Protein AF-A0A1C3TQ81-F1 (afdb_monomer)

Sequence (186 aa):
MTLVSAWLRIPFWQRVVAGFVLGALAGWALGPAAGTWFGPLGDLYVTLIKMIAVPLVFFAVINAISSLHGQQSVAKLGGRTFLWFVLTAALAVGVGLGVGTLLQPGAGHFGLSVDSAWTPRDVPRPIQVLLDVVPSNPFYALTGIGTKTNAAGETVLAAGRGSILPVIFFAGLLGFAMVKLGERVA

Organism: NCBI:txid1261556

Mean predicted aligned error: 10.0 Å

Solvent-accessible surface area (backbone atoms only — not comparable to full-atom values): 10781 Å² total; per-residue (Å²): 119,66,66,62,54,54,57,70,68,52,59,68,69,60,54,53,53,49,49,51,53,51,50,53,51,43,40,68,75,48,42,78,56,30,51,71,72,48,38,62,57,53,53,47,51,54,49,55,52,56,64,49,48,51,60,51,49,34,55,49,43,22,52,54,50,43,70,52,62,90,52,94,52,55,70,63,52,49,51,54,51,49,52,52,49,51,52,54,48,52,50,51,50,50,50,51,50,55,51,44,70,71,68,36,83,77,77,61,92,65,79,77,72,75,59,90,84,68,69,87,75,84,78,75,53,74,68,52,58,60,55,57,37,61,56,96,45,66,65,30,26,61,67,7,49,37,76,43,70,46,100,84,73,48,75,39,86,35,87,53,79,43,41,66,64,24,29,50,46,52,24,42,54,50,14,52,50,52,53,72,56,44,86,83,79,115

Nearest PDB structures (foldseek):
  6ctf-assembly1_A  TM=6.564E-01  e=6.465E-06  Pyrococcus horikoshii OT3
  6bav-assembly1_B  TM=7.482E-01  e=3.116E-05  Pyrococcus horikoshii OT3

Radius of gyration: 22.88 Å; Cα contacts (8 Å, |Δi|>4): 102; chains: 1; bounding box: 53×48×55 Å

Foldseek 3Di:
DVVVVVVVPDDPVVVVVVCVVVLVVCCVPVPPVSCVPCVVVVVVVVVVCLVCVLVVLLVVLLVVLLVCFPPPCPVVVVVVVVVVVVVVVVVVVVVVVVCCVVVVVPPDPPPPDDPPPDDDDDDDDPVVVVVVLADPDLVCLRQVFAWDQDPVRDTDTDRGRRHNNNSSVVSNVVSVVVSVVPPPND

pLDDT: mean 82.98, std 10.91, range [46.88, 97.31]

Structure (mmCIF, N/CA/C/O backbone):
data_AF-A0A1C3TQ81-F1
#
_entry.id   AF-A0A1C3TQ81-F1
#
loop_
_atom_site.group_PDB
_atom_site.id
_atom_site.type_symbol
_atom_site.label_atom_id
_atom_site.label_alt_id
_atom_site.label_comp_id
_atom_site.label_asym_id
_atom_site.label_entity_id
_atom_site.label_seq_id
_atom_site.pdbx_PDB_ins_code
_atom_site.Cartn_x
_atom_site.Cartn_y
_atom_site.Cartn_z
_atom_site.occupancy
_atom_site.B_iso_or_equiv
_atom_site.auth_seq_id
_atom_site.auth_comp_id
_atom_site.auth_asym_id
_atom_site.auth_atom_id
_atom_site.pdbx_PDB_model_num
ATOM 1 N N . MET A 1 1 ? -15.434 8.239 -34.230 1.00 55.50 1 MET A N 1
ATOM 2 C CA . MET A 1 1 ? -16.314 7.653 -33.188 1.00 55.50 1 MET A CA 1
ATOM 3 C C . MET A 1 1 ? -16.207 6.125 -33.077 1.00 55.50 1 MET A C 1
ATOM 5 O O . MET A 1 1 ? -16.545 5.602 -32.029 1.00 55.50 1 MET A O 1
ATOM 9 N N . THR A 1 2 ? -15.678 5.409 -34.079 1.00 72.81 2 THR A N 1
ATOM 10 C CA . THR A 1 2 ? -15.543 3.934 -34.077 1.00 72.81 2 THR A CA 1
ATOM 11 C C . THR A 1 2 ? -14.365 3.398 -33.250 1.00 72.81 2 THR A C 1
ATOM 13 O O . THR A 1 2 ? -14.482 2.339 -32.639 1.00 72.81 2 THR A O 1
ATOM 16 N N . LEU A 1 3 ? -13.248 4.133 -33.171 1.00 70.62 3 LEU A N 1
ATOM 17 C CA . LEU A 1 3 ? -12.055 3.717 -32.414 1.00 70.62 3 LEU A CA 1
ATOM 18 C C . LEU A 1 3 ? -12.267 3.751 -30.896 1.00 70.62 3 LEU A C 1
ATOM 20 O O . LEU A 1 3 ? -11.893 2.813 -30.203 1.00 70.62 3 LEU A O 1
ATOM 24 N N . VAL A 1 4 ? -12.931 4.788 -30.377 1.00 73.94 4 VAL A N 1
ATOM 25 C CA . VAL A 1 4 ? -13.235 4.900 -28.939 1.00 73.94 4 VAL A CA 1
ATOM 26 C C . VAL A 1 4 ? -14.274 3.857 -28.521 1.00 73.94 4 VAL A C 1
ATOM 28 O O . VAL A 1 4 ? -14.120 3.230 -27.477 1.00 73.94 4 VAL A O 1
ATOM 31 N N . SER A 1 5 ? -15.288 3.589 -29.353 1.00 72.31 5 SER A N 1
ATOM 32 C CA . SER A 1 5 ? -16.262 2.522 -29.082 1.00 72.31 5 SER A CA 1
ATOM 33 C C . SER A 1 5 ? -15.654 1.119 -29.189 1.00 72.31 5 SER A C 1
ATOM 35 O O . SER A 1 5 ? -16.045 0.230 -28.440 1.00 72.31 5 SER A O 1
ATOM 37 N N . ALA A 1 6 ? -14.688 0.906 -30.091 1.00 73.81 6 ALA A N 1
ATOM 38 C CA . ALA A 1 6 ? -13.948 -0.353 -30.195 1.00 73.81 6 ALA A CA 1
ATOM 39 C C . ALA A 1 6 ? -13.001 -0.549 -29.002 1.00 73.81 6 ALA A C 1
ATOM 41 O O . ALA A 1 6 ? -12.953 -1.634 -28.429 1.00 73.81 6 ALA A O 1
ATOM 42 N N . TRP A 1 7 ? -12.325 0.518 -28.566 1.00 72.06 7 TRP A N 1
ATOM 43 C CA . TRP A 1 7 ? -11.496 0.516 -27.364 1.00 72.06 7 TRP A CA 1
ATOM 44 C C . TRP A 1 7 ? -12.323 0.210 -26.116 1.00 72.06 7 TRP A C 1
ATOM 46 O O . TRP A 1 7 ? -11.952 -0.658 -25.331 1.00 72.06 7 TRP A O 1
ATOM 56 N N . LEU A 1 8 ? -13.481 0.8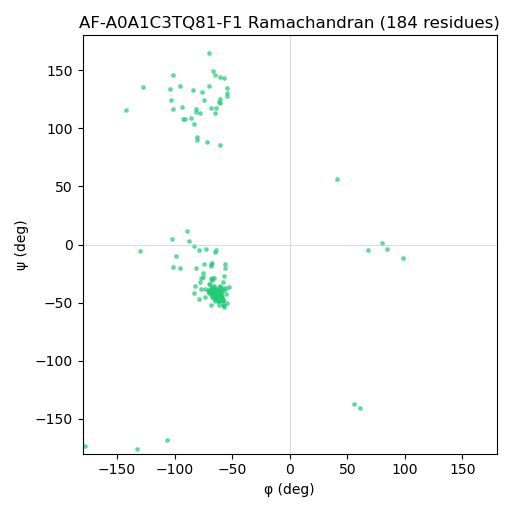63 -25.958 1.00 76.75 8 LEU A N 1
ATOM 57 C CA . LEU A 1 8 ? -14.362 0.677 -24.804 1.00 76.75 8 LEU A CA 1
ATOM 58 C C . LEU A 1 8 ? -15.039 -0.704 -24.745 1.00 76.75 8 LEU A C 1
ATOM 60 O O . LEU A 1 8 ? -15.445 -1.116 -23.661 1.00 76.75 8 LEU A O 1
ATOM 64 N N . ARG A 1 9 ? -15.101 -1.440 -25.861 1.00 83.00 9 ARG A N 1
ATOM 65 C CA . ARG A 1 9 ? -15.636 -2.812 -25.928 1.00 83.00 9 ARG A CA 1
ATOM 66 C C . ARG A 1 9 ? -14.701 -3.880 -25.358 1.00 83.00 9 ARG A C 1
ATOM 68 O O . ARG A 1 9 ? -15.179 -4.933 -24.951 1.00 83.00 9 ARG A O 1
ATOM 75 N N . ILE A 1 10 ? -13.392 -3.633 -25.319 1.00 85.19 10 ILE A N 1
ATOM 76 C CA . ILE A 1 10 ? -12.414 -4.596 -24.790 1.00 85.19 10 ILE A CA 1
ATOM 77 C C . ILE A 1 10 ? -12.488 -4.587 -23.254 1.00 85.19 10 ILE A C 1
ATOM 79 O O . ILE A 1 10 ? -12.435 -3.502 -22.676 1.00 85.19 10 ILE A O 1
ATOM 83 N N . PRO A 1 11 ? -12.570 -5.727 -22.550 1.00 88.75 11 PRO A N 1
ATOM 84 C CA . PRO A 1 11 ? -12.563 -5.750 -21.088 1.00 88.75 11 PRO A CA 1
ATOM 85 C C . PRO A 1 11 ? -11.268 -5.155 -20.509 1.00 88.75 11 PRO A C 1
ATOM 87 O O . PRO A 1 11 ? -10.180 -5.322 -21.058 1.00 88.75 11 PRO A O 1
ATOM 90 N N . PHE A 1 12 ? -11.383 -4.461 -19.373 1.00 89.38 12 PHE A N 1
ATOM 91 C CA . PHE A 1 12 ? -10.289 -3.671 -18.790 1.00 89.38 12 PHE A CA 1
ATOM 92 C C . PHE A 1 12 ? -9.005 -4.480 -18.551 1.00 89.38 12 PHE A C 1
ATOM 94 O O . P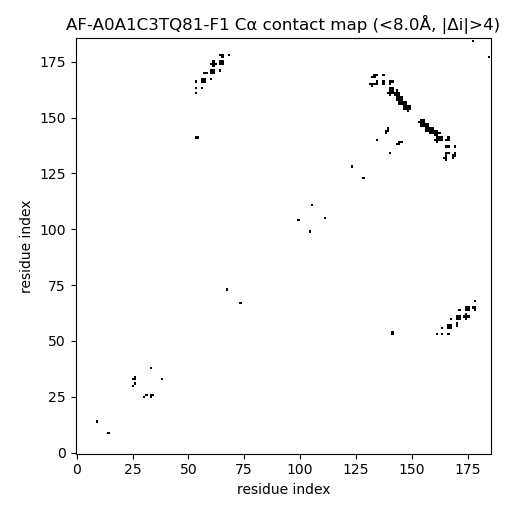HE A 1 12 ? -7.922 -4.020 -18.904 1.00 89.38 12 PHE A O 1
ATOM 101 N N . TRP A 1 13 ? -9.115 -5.706 -18.030 1.00 90.50 13 TRP A N 1
ATOM 102 C CA . TRP A 1 13 ? -7.950 -6.550 -17.744 1.00 90.50 13 TRP A CA 1
ATOM 103 C C . TRP A 1 13 ? -7.128 -6.866 -19.005 1.00 90.50 13 TRP A C 1
ATOM 105 O O . TRP A 1 13 ? -5.901 -6.841 -18.951 1.00 90.50 13 TRP A O 1
ATOM 115 N N . GLN A 1 14 ? -7.783 -7.076 -20.156 1.00 92.12 14 GLN A N 1
ATOM 116 C CA . GLN A 1 14 ? -7.092 -7.317 -21.428 1.00 92.12 14 GLN A CA 1
ATOM 117 C C . GLN A 1 14 ? -6.317 -6.080 -21.874 1.00 92.12 14 GLN A C 1
ATOM 119 O O . GLN A 1 14 ? -5.216 -6.210 -22.399 1.00 92.12 14 GLN A O 1
ATOM 124 N N . ARG A 1 15 ? -6.847 -4.877 -21.618 1.00 91.00 15 ARG A N 1
ATOM 125 C CA . ARG A 1 15 ? -6.138 -3.624 -21.915 1.00 91.00 15 ARG A CA 1
ATOM 126 C C . ARG A 1 15 ? -4.896 -3.463 -21.046 1.00 91.00 15 ARG A C 1
ATOM 128 O O . ARG A 1 15 ? -3.871 -3.022 -21.549 1.00 91.00 15 ARG A O 1
ATOM 135 N N . VAL A 1 16 ? -4.972 -3.843 -19.769 1.00 91.94 16 VAL A N 1
ATOM 136 C CA . VAL A 1 16 ? -3.823 -3.799 -18.849 1.00 91.94 16 VAL A CA 1
ATOM 137 C C . VAL A 1 16 ? -2.741 -4.784 -19.285 1.00 91.94 16 VAL A C 1
ATOM 139 O O . VAL A 1 16 ? -1.581 -4.400 -19.389 1.00 91.94 16 VAL A O 1
ATOM 142 N 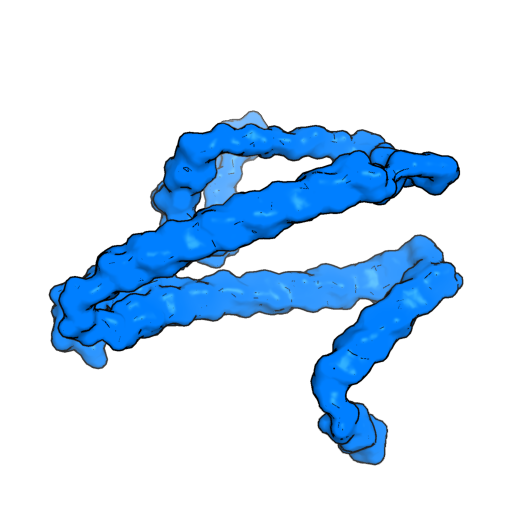N . VAL A 1 17 ? -3.114 -6.027 -19.602 1.00 93.56 17 VAL A N 1
ATOM 143 C CA . VAL A 1 17 ? -2.161 -7.041 -20.081 1.00 93.56 17 VAL A CA 1
ATOM 144 C C . VAL A 1 17 ? -1.539 -6.618 -21.413 1.00 93.56 17 VAL A C 1
ATOM 146 O O . VAL A 1 17 ? -0.321 -6.663 -21.555 1.00 93.56 17 VAL A O 1
ATOM 149 N N . ALA A 1 18 ? -2.345 -6.140 -22.365 1.00 92.12 18 ALA A N 1
ATOM 150 C CA . ALA A 1 18 ? -1.837 -5.627 -23.633 1.00 92.12 18 ALA A CA 1
ATOM 151 C C . ALA A 1 18 ? -0.895 -4.431 -23.423 1.00 92.12 18 ALA A C 1
ATOM 153 O O . ALA A 1 18 ? 0.176 -4.393 -24.018 1.00 92.12 18 ALA A O 1
ATOM 154 N N . GLY A 1 19 ? -1.244 -3.493 -22.538 1.00 90.88 19 GLY A N 1
ATOM 155 C CA . GLY A 1 19 ? -0.395 -2.355 -22.184 1.00 90.88 19 GLY A CA 1
ATOM 156 C C . GLY A 1 19 ? 0.932 -2.774 -21.547 1.00 90.88 19 GLY A C 1
ATOM 157 O O . GLY A 1 19 ? 1.971 -2.227 -21.901 1.00 90.88 19 GLY A O 1
ATOM 158 N N . PHE A 1 20 ? 0.920 -3.780 -20.669 1.00 91.81 20 PHE A N 1
ATOM 159 C CA . PHE A 1 20 ? 2.133 -4.345 -20.076 1.00 91.81 20 PHE A CA 1
ATOM 160 C C . PHE A 1 20 ? 3.044 -4.979 -21.135 1.00 91.81 20 PHE A C 1
ATOM 162 O O . PHE A 1 20 ? 4.234 -4.674 -21.184 1.00 91.81 20 PHE A O 1
ATOM 169 N N . VAL A 1 21 ? 2.485 -5.810 -22.021 1.00 94.25 21 VAL A N 1
ATOM 170 C CA . VAL A 1 21 ? 3.247 -6.467 -23.095 1.00 94.25 21 VAL A CA 1
ATOM 171 C C . VAL A 1 21 ? 3.806 -5.438 -24.078 1.00 94.25 21 VAL A C 1
ATOM 173 O O . VAL A 1 21 ? 4.992 -5.478 -24.395 1.00 94.25 21 VAL A O 1
ATOM 176 N N . LEU A 1 22 ? 2.990 -4.480 -24.524 1.00 91.69 22 LEU A N 1
ATOM 177 C CA . LEU A 1 22 ? 3.432 -3.409 -25.420 1.00 91.69 22 LEU A CA 1
ATOM 178 C C . LEU A 1 22 ? 4.494 -2.520 -24.765 1.00 91.69 22 LEU A C 1
ATOM 180 O O . LEU A 1 22 ? 5.460 -2.155 -25.426 1.00 91.69 22 LEU A O 1
ATOM 184 N N . GLY A 1 23 ? 4.356 -2.213 -23.472 1.00 89.81 23 GLY A N 1
ATOM 185 C CA . GLY A 1 23 ? 5.354 -1.466 -22.708 1.00 89.81 23 GLY A CA 1
ATOM 186 C C . GLY A 1 23 ? 6.688 -2.207 -22.608 1.00 89.81 23 GLY A C 1
ATOM 187 O O . GLY A 1 23 ? 7.738 -1.606 -22.826 1.00 89.81 23 GLY A O 1
ATOM 188 N N . ALA A 1 24 ? 6.659 -3.520 -22.359 1.00 90.19 24 ALA A N 1
ATOM 189 C CA . ALA A 1 24 ? 7.859 -4.354 -22.342 1.00 90.19 24 ALA A CA 1
ATOM 190 C C . ALA A 1 24 ? 8.535 -4.422 -23.724 1.00 90.19 24 ALA A C 1
ATOM 192 O O . ALA A 1 24 ? 9.749 -4.254 -23.823 1.00 90.19 24 ALA A O 1
ATOM 193 N N . LEU A 1 25 ? 7.754 -4.600 -24.796 1.00 91.94 25 LEU A N 1
ATOM 194 C CA . LEU A 1 25 ? 8.261 -4.604 -26.172 1.00 91.94 25 LEU A CA 1
ATOM 195 C C . LEU A 1 25 ? 8.846 -3.245 -26.575 1.00 91.94 25 LEU A C 1
ATOM 197 O O . LEU A 1 25 ? 9.902 -3.197 -27.199 1.00 91.94 25 LEU A O 1
ATOM 201 N N . ALA A 1 26 ? 8.200 -2.141 -26.190 1.00 87.81 26 ALA A N 1
ATOM 202 C CA . ALA A 1 26 ? 8.704 -0.793 -26.432 1.00 87.81 26 ALA A CA 1
ATOM 203 C C . ALA A 1 26 ? 10.010 -0.530 -25.667 1.00 87.81 26 ALA A C 1
ATOM 205 O O . ALA A 1 26 ? 10.946 0.024 -26.239 1.00 87.81 26 ALA A O 1
ATOM 206 N N . GLY A 1 27 ? 10.101 -0.972 -24.407 1.00 87.62 27 GLY A N 1
ATOM 207 C CA . GLY A 1 27 ? 11.333 -0.909 -23.617 1.00 87.62 27 GLY A CA 1
ATOM 208 C C . GLY A 1 27 ? 12.478 -1.702 -24.247 1.00 87.62 27 GLY A C 1
ATOM 209 O O . GLY A 1 27 ? 13.603 -1.213 -24.316 1.00 87.62 27 GLY A O 1
ATOM 210 N N . TRP A 1 28 ? 12.181 -2.891 -24.775 1.00 88.19 28 TRP A N 1
ATOM 211 C CA . TRP A 1 28 ? 13.156 -3.716 -25.486 1.00 88.19 28 TRP A CA 1
ATOM 212 C C . TRP A 1 28 ? 13.607 -3.093 -26.818 1.00 88.19 28 TRP A C 1
ATOM 214 O O . TRP A 1 28 ? 14.799 -3.091 -27.113 1.00 88.19 28 TRP A O 1
ATOM 224 N N . ALA A 1 29 ? 12.685 -2.524 -27.602 1.00 90.00 29 ALA A N 1
ATOM 225 C CA . ALA A 1 29 ? 12.982 -1.976 -28.928 1.00 90.00 29 ALA A CA 1
ATOM 226 C C . ALA A 1 29 ? 13.676 -0.600 -28.900 1.00 90.00 29 ALA A C 1
ATOM 228 O O . ALA A 1 29 ? 14.533 -0.329 -29.736 1.00 90.00 29 ALA A O 1
ATOM 229 N N . LEU A 1 30 ? 13.297 0.283 -27.968 1.00 85.81 30 LEU A N 1
ATOM 230 C CA . LEU A 1 30 ? 13.781 1.673 -27.900 1.00 85.81 30 LEU A CA 1
ATOM 231 C C . LEU A 1 30 ? 14.913 1.872 -26.875 1.00 85.81 30 LEU A C 1
ATOM 233 O O . LEU A 1 30 ? 15.523 2.943 -26.837 1.00 85.81 30 LEU A O 1
ATOM 237 N N . GLY A 1 31 ? 15.203 0.872 -26.037 1.00 83.75 31 GLY A N 1
ATOM 238 C CA . GLY A 1 31 ? 16.289 0.924 -25.058 1.00 83.75 31 GLY A CA 1
ATOM 239 C C . GLY A 1 31 ? 16.178 2.130 -24.105 1.00 83.75 31 GLY A C 1
ATOM 240 O O . GLY A 1 31 ? 15.076 2.452 -23.653 1.00 83.75 31 GLY A O 1
ATOM 241 N N . PRO A 1 32 ? 17.281 2.846 -23.801 1.00 81.19 32 PRO A N 1
ATOM 242 C CA . PRO A 1 32 ? 17.272 3.990 -22.879 1.00 81.19 32 PRO A CA 1
ATOM 243 C C . PRO A 1 32 ? 16.306 5.120 -23.268 1.00 81.19 32 PRO A C 1
ATOM 245 O O . PRO A 1 32 ? 15.804 5.828 -22.395 1.00 81.19 32 PRO A O 1
ATOM 248 N N . ALA A 1 33 ? 15.997 5.272 -24.562 1.00 83.75 33 ALA A N 1
ATOM 249 C CA . ALA A 1 33 ? 15.040 6.270 -25.032 1.00 83.75 33 ALA A CA 1
ATOM 250 C C . ALA A 1 33 ? 13.607 5.958 -24.567 1.00 83.75 33 ALA A C 1
ATOM 252 O O . ALA A 1 33 ? 12.828 6.874 -24.323 1.00 83.75 33 ALA A O 1
ATOM 253 N N . ALA A 1 34 ? 13.243 4.688 -24.356 1.00 82.62 34 ALA A N 1
ATOM 254 C CA . ALA A 1 34 ? 11.933 4.356 -23.794 1.00 82.62 34 ALA A CA 1
ATOM 255 C C . ALA A 1 34 ? 11.723 5.010 -22.417 1.00 82.62 34 ALA A C 1
ATOM 257 O O . ALA A 1 34 ? 10.629 5.483 -22.114 1.00 82.62 34 ALA A O 1
ATOM 258 N N . GLY A 1 35 ? 12.781 5.076 -21.603 1.00 79.50 35 GLY A N 1
ATOM 259 C CA . GLY A 1 35 ? 12.738 5.683 -20.275 1.00 79.50 35 GLY A CA 1
ATOM 260 C C . GLY A 1 35 ? 12.461 7.185 -20.310 1.00 79.50 35 GLY A C 1
ATOM 261 O O . GLY A 1 35 ? 11.687 7.676 -19.496 1.00 79.50 35 GLY A O 1
ATOM 262 N N . THR A 1 36 ? 13.019 7.921 -21.273 1.00 85.75 36 THR A N 1
ATOM 263 C CA . THR A 1 36 ? 12.802 9.373 -21.374 1.00 85.75 36 THR A CA 1
ATOM 264 C C . THR A 1 36 ? 11.407 9.722 -21.889 1.00 85.75 36 THR A C 1
ATOM 266 O O . THR A 1 36 ? 10.797 10.667 -21.393 1.00 85.75 36 THR A O 1
ATOM 269 N N . TRP A 1 37 ? 10.874 8.951 -22.842 1.00 84.88 37 TRP A N 1
ATOM 270 C CA . TRP A 1 37 ? 9.557 9.210 -23.434 1.00 84.88 37 TRP A CA 1
ATOM 271 C C . TRP A 1 37 ? 8.394 8.652 -22.601 1.00 84.88 37 TRP A C 1
ATOM 273 O O . TRP A 1 37 ? 7.379 9.329 -22.436 1.00 84.88 37 TRP A O 1
ATOM 283 N N . PHE A 1 38 ? 8.521 7.434 -22.061 1.00 86.75 38 PHE A N 1
ATOM 284 C CA . PHE A 1 38 ? 7.443 6.758 -21.324 1.00 86.75 38 PHE A CA 1
ATOM 285 C C . PHE A 1 38 ? 7.594 6.825 -19.800 1.00 86.75 38 PHE A C 1
ATOM 287 O O . PHE A 1 38 ? 6.599 6.662 -19.092 1.00 86.75 38 PHE A O 1
ATOM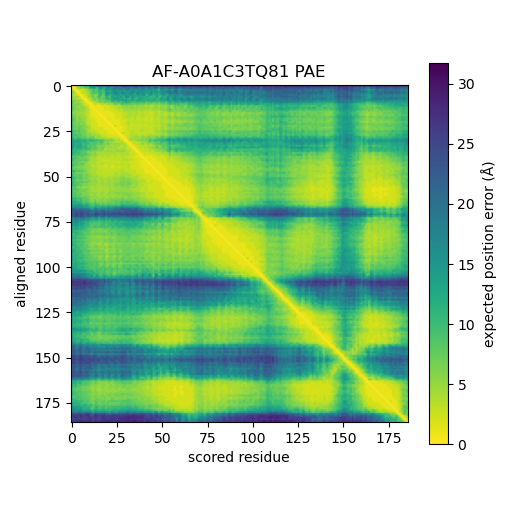 294 N N . GLY A 1 39 ? 8.794 7.095 -19.279 1.00 87.12 39 GLY A N 1
ATOM 295 C CA . GLY A 1 39 ? 9.041 7.238 -17.839 1.00 87.12 39 GLY A CA 1
ATOM 296 C C . GLY A 1 39 ? 8.128 8.268 -17.164 1.00 87.12 39 GLY A C 1
ATOM 297 O O . GLY A 1 39 ? 7.430 7.895 -16.220 1.00 87.12 39 GLY A O 1
ATOM 298 N N . PRO A 1 40 ? 8.003 9.506 -17.691 1.00 91.31 40 PRO A N 1
ATOM 299 C CA . PRO A 1 40 ? 7.114 10.517 -17.116 1.00 91.31 40 PRO A CA 1
ATOM 300 C C . PRO A 1 40 ? 5.647 10.073 -17.033 1.00 91.31 40 PRO A C 1
ATOM 302 O O . PRO A 1 40 ? 4.935 10.441 -16.101 1.00 91.31 40 PRO A O 1
ATOM 305 N N . LEU A 1 41 ? 5.186 9.252 -17.984 1.00 90.94 41 LEU A N 1
ATOM 306 C CA . LEU A 1 41 ? 3.829 8.706 -17.973 1.00 90.94 41 LEU A CA 1
ATOM 307 C C . LEU A 1 41 ? 3.646 7.676 -16.847 1.00 90.94 41 LEU A C 1
ATOM 309 O O . LEU A 1 41 ? 2.615 7.676 -16.172 1.00 90.94 41 LEU A O 1
ATOM 313 N N . GLY A 1 42 ? 4.651 6.826 -16.621 1.00 89.50 42 GLY A N 1
ATOM 314 C CA . GLY A 1 42 ? 4.680 5.891 -15.496 1.00 89.50 42 GLY A CA 1
ATOM 315 C C . GLY A 1 42 ? 4.720 6.609 -14.146 1.00 89.50 42 GLY A C 1
ATOM 316 O O . GLY A 1 42 ? 3.942 6.281 -13.248 1.00 89.50 42 GLY A O 1
ATOM 317 N N . ASP A 1 43 ? 5.556 7.639 -14.024 1.00 90.44 43 ASP A N 1
ATOM 318 C CA . ASP A 1 43 ? 5.662 8.458 -12.813 1.00 90.44 43 ASP A CA 1
ATOM 319 C C . ASP A 1 43 ? 4.357 9.195 -12.507 1.00 90.44 43 ASP A C 1
ATOM 321 O O . ASP A 1 43 ? 3.901 9.213 -11.357 1.00 90.44 43 ASP A O 1
ATOM 325 N N . LEU A 1 44 ? 3.706 9.745 -13.535 1.00 92.38 44 LEU A N 1
ATOM 326 C CA . LEU A 1 44 ? 2.388 10.356 -13.408 1.00 92.38 44 LEU A CA 1
ATOM 327 C C . LEU A 1 44 ? 1.353 9.333 -12.935 1.00 92.38 44 LEU A C 1
ATOM 329 O O . LEU A 1 44 ? 0.628 9.600 -11.980 1.00 92.38 44 LEU A O 1
ATOM 333 N N . TYR A 1 45 ? 1.307 8.145 -13.543 1.00 90.81 45 TYR A N 1
ATOM 334 C CA . TYR A 1 45 ? 0.385 7.081 -13.142 1.00 90.81 45 TYR A CA 1
ATOM 335 C C . TYR A 1 45 ? 0.568 6.679 -11.671 1.00 90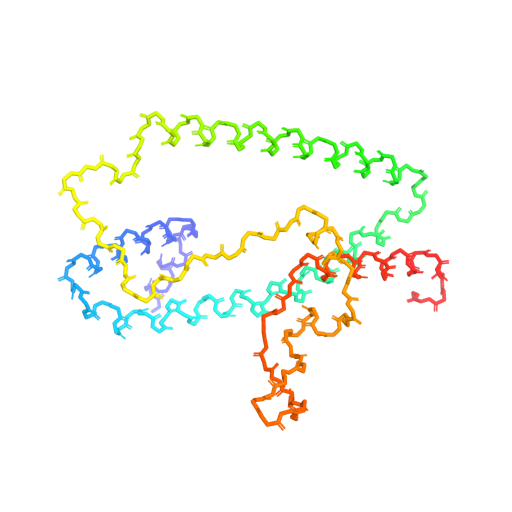.81 45 TYR A C 1
ATOM 337 O O . TYR A 1 45 ? -0.398 6.633 -10.905 1.00 90.81 45 TYR A O 1
ATOM 345 N N . VAL A 1 46 ? 1.814 6.458 -11.243 1.00 90.19 46 VAL A N 1
ATOM 346 C CA . VAL A 1 46 ? 2.136 6.138 -9.846 1.00 90.19 46 VAL A CA 1
ATOM 347 C C . VAL A 1 46 ? 1.744 7.287 -8.913 1.00 90.19 46 VAL A C 1
ATOM 349 O O . VAL A 1 46 ? 1.238 7.040 -7.816 1.00 90.19 46 VAL A O 1
ATOM 352 N N . THR A 1 47 ? 1.945 8.537 -9.333 1.00 89.25 47 THR A N 1
ATOM 353 C CA . THR A 1 47 ? 1.555 9.728 -8.565 1.00 89.25 47 THR A CA 1
ATOM 354 C C . THR A 1 47 ? 0.039 9.818 -8.402 1.00 89.25 47 THR A C 1
ATOM 356 O O . THR A 1 47 ? -0.438 10.043 -7.291 1.00 89.25 47 THR A O 1
ATOM 359 N N . LEU A 1 48 ? -0.726 9.553 -9.464 1.00 90.75 48 LEU A N 1
ATOM 360 C CA . LEU A 1 48 ? -2.190 9.532 -9.430 1.00 90.75 48 LEU A CA 1
ATOM 361 C C . LEU A 1 48 ? -2.727 8.444 -8.490 1.00 90.75 48 LEU A C 1
ATOM 363 O O . LEU A 1 48 ? -3.615 8.718 -7.683 1.00 90.75 48 LEU A O 1
ATOM 367 N N . ILE A 1 49 ? -2.157 7.231 -8.526 1.00 90.62 49 ILE A N 1
ATOM 368 C CA . ILE A 1 49 ? -2.536 6.164 -7.584 1.00 90.62 49 ILE A CA 1
ATOM 369 C C . ILE A 1 49 ? -2.238 6.583 -6.145 1.00 90.62 49 ILE A C 1
ATOM 371 O O . ILE A 1 49 ? -3.095 6.441 -5.274 1.00 90.62 49 ILE A O 1
ATOM 375 N N . LYS A 1 50 ? -1.038 7.114 -5.882 1.00 83.00 50 LYS A N 1
ATOM 376 C CA . LYS A 1 50 ? -0.634 7.542 -4.534 1.00 83.00 50 LYS A CA 1
ATOM 377 C C . LYS A 1 50 ? -1.526 8.656 -3.989 1.00 83.00 50 LYS A C 1
ATOM 379 O O . LYS A 1 50 ? -1.861 8.622 -2.808 1.00 83.00 50 LYS A O 1
ATOM 384 N N . MET A 1 51 ? -1.931 9.597 -4.842 1.00 86.69 51 MET A N 1
ATOM 385 C CA . MET A 1 51 ? -2.830 10.696 -4.487 1.00 86.69 51 MET A CA 1
ATOM 386 C C . MET A 1 51 ? -4.190 10.188 -3.993 1.00 86.69 51 MET A C 1
ATOM 388 O O . MET A 1 51 ? -4.720 10.707 -3.016 1.00 86.69 51 MET A O 1
ATOM 392 N N . ILE A 1 52 ? -4.746 9.161 -4.643 1.00 90.19 52 ILE A N 1
ATOM 393 C CA . ILE A 1 52 ? -6.065 8.613 -4.294 1.00 90.19 52 ILE A CA 1
ATOM 394 C C . ILE A 1 52 ? -5.972 7.634 -3.118 1.00 90.19 52 ILE A C 1
ATOM 396 O O . ILE A 1 52 ? -6.875 7.583 -2.285 1.00 90.19 52 ILE A O 1
ATOM 400 N N . ALA A 1 53 ? -4.886 6.863 -3.026 1.00 89.44 53 ALA A N 1
ATOM 401 C CA . ALA A 1 53 ? -4.755 5.780 -2.056 1.00 89.44 53 ALA A CA 1
ATOM 402 C C . ALA A 1 53 ? -4.863 6.255 -0.598 1.00 89.44 53 ALA A C 1
ATOM 404 O O . ALA A 1 53 ? -5.560 5.621 0.191 1.00 89.44 53 ALA A O 1
ATOM 405 N N . VAL A 1 54 ? -4.201 7.359 -0.229 1.00 88.69 54 VAL A N 1
ATOM 406 C CA . VAL A 1 54 ? -4.148 7.791 1.180 1.00 88.69 54 VAL A CA 1
ATOM 407 C C . VAL A 1 54 ? -5.512 8.268 1.702 1.00 88.69 54 VAL A C 1
ATOM 409 O O . VAL A 1 54 ? -5.961 7.724 2.717 1.00 88.69 54 VAL A O 1
ATOM 412 N N . PRO A 1 55 ? -6.228 9.196 1.029 1.00 89.19 55 PRO A N 1
ATOM 413 C CA . PRO A 1 55 ? -7.570 9.588 1.457 1.00 89.19 55 PRO A CA 1
ATOM 414 C C . PRO A 1 55 ? -8.551 8.415 1.435 1.00 89.19 55 PRO A C 1
ATOM 416 O O . PRO A 1 55 ? -9.327 8.247 2.375 1.00 89.19 55 PRO A O 1
ATOM 419 N N . LEU A 1 56 ? -8.487 7.575 0.393 1.00 93.38 56 LEU A N 1
ATOM 420 C CA . LEU A 1 56 ? -9.368 6.419 0.258 1.00 93.38 56 LEU A CA 1
ATOM 421 C C . LEU A 1 56 ? -9.239 5.480 1.460 1.00 93.38 56 LEU A C 1
ATOM 423 O O . LEU A 1 56 ? -10.252 5.100 2.037 1.00 93.38 56 LEU A O 1
ATOM 427 N N . VAL A 1 57 ? -8.012 5.142 1.868 1.00 93.06 57 VAL A N 1
ATOM 428 C CA . VAL A 1 57 ? -7.770 4.270 3.026 1.00 93.06 57 VAL A CA 1
ATOM 429 C C . VAL A 1 57 ? -8.262 4.916 4.321 1.00 93.06 57 VAL A C 1
ATOM 431 O O . VAL A 1 57 ? -8.922 4.243 5.109 1.00 93.06 57 VAL A O 1
ATOM 434 N N . PHE A 1 58 ? -7.997 6.207 4.537 1.00 93.31 58 PHE A N 1
ATOM 435 C CA . PHE A 1 58 ? -8.441 6.917 5.741 1.00 93.31 58 PHE A CA 1
ATOM 436 C C . PHE A 1 58 ? -9.966 6.855 5.918 1.00 93.31 58 PHE A C 1
ATOM 438 O O . PHE A 1 58 ? -10.454 6.381 6.946 1.00 93.31 58 PHE A O 1
ATOM 445 N N . PHE A 1 59 ? -10.725 7.259 4.894 1.00 94.62 59 PHE A N 1
ATOM 446 C CA . PHE A 1 59 ? -12.188 7.229 4.949 1.00 94.62 59 PHE A CA 1
ATOM 447 C C . PHE A 1 59 ? -12.744 5.802 4.967 1.00 94.62 59 PHE A C 1
ATOM 449 O O . PHE A 1 59 ? -13.702 5.533 5.691 1.00 94.62 59 PHE A O 1
ATOM 456 N N . ALA A 1 60 ? -12.137 4.871 4.222 1.00 94.75 60 ALA A N 1
ATOM 457 C CA . ALA A 1 60 ? -12.571 3.477 4.200 1.00 94.75 60 ALA A CA 1
ATOM 458 C C . ALA A 1 60 ? -12.425 2.805 5.571 1.00 94.75 60 ALA A C 1
ATOM 460 O O . ALA A 1 60 ? -13.333 2.091 5.984 1.00 94.75 60 ALA A O 1
ATOM 461 N N . VAL A 1 61 ? -11.324 3.049 6.292 1.00 93.81 61 VAL A N 1
ATOM 462 C CA . VAL A 1 61 ? -11.098 2.480 7.631 1.00 93.81 61 VAL A CA 1
ATOM 463 C C . VAL A 1 61 ? -12.076 3.060 8.652 1.00 93.81 61 VAL A C 1
ATOM 465 O O . VAL A 1 61 ? -12.655 2.296 9.424 1.00 93.81 61 VAL A O 1
ATOM 468 N N . ILE A 1 62 ? -12.308 4.379 8.632 1.00 92.88 62 ILE A N 1
ATOM 469 C CA . ILE A 1 62 ? -13.311 5.022 9.498 1.00 92.88 62 ILE A CA 1
ATOM 470 C C . ILE A 1 62 ? -14.689 4.417 9.237 1.00 92.88 62 ILE A C 1
ATOM 472 O O . ILE A 1 62 ? -15.337 3.956 10.172 1.00 92.88 62 ILE A O 1
ATOM 476 N N . ASN A 1 63 ? -15.114 4.362 7.971 1.00 91.62 63 ASN A N 1
ATOM 477 C CA . ASN A 1 63 ? -16.405 3.794 7.589 1.00 91.62 63 ASN A CA 1
ATOM 478 C C . ASN A 1 63 ? -16.525 2.318 7.997 1.00 91.62 63 ASN A C 1
ATOM 480 O O . ASN A 1 63 ? -17.533 1.914 8.571 1.00 91.62 63 ASN A O 1
ATOM 484 N N . ALA A 1 64 ? -15.476 1.524 7.758 1.00 89.75 64 ALA A N 1
ATOM 485 C CA . ALA A 1 64 ? -15.439 0.126 8.155 1.00 89.75 64 ALA A CA 1
ATOM 486 C C . ALA A 1 64 ? -15.670 -0.012 9.662 1.00 89.75 64 ALA A C 1
ATOM 488 O O . ALA A 1 64 ? -16.578 -0.723 10.067 1.00 89.75 64 ALA A O 1
ATOM 489 N N . ILE A 1 65 ? -14.931 0.710 10.503 1.00 86.69 65 ILE A N 1
ATOM 490 C CA . ILE A 1 65 ? -15.074 0.597 11.963 1.00 86.69 65 ILE A CA 1
ATOM 491 C C . ILE A 1 65 ? -16.422 1.127 12.447 1.00 86.69 65 ILE A C 1
ATOM 493 O O . ILE A 1 65 ? -17.048 0.491 13.295 1.00 86.69 65 ILE A O 1
ATOM 497 N N . SER A 1 66 ? -16.901 2.232 11.877 1.00 84.81 66 SER A N 1
ATOM 498 C CA . SER A 1 66 ? -18.221 2.784 12.184 1.00 84.81 66 SER A CA 1
ATOM 499 C C . SER A 1 66 ? -19.356 1.815 11.851 1.00 84.81 66 SER A C 1
ATOM 501 O O . SER A 1 66 ? -20.319 1.721 12.608 1.00 84.81 66 SER A O 1
ATOM 503 N N . SER A 1 67 ? -19.226 1.029 10.776 1.00 83.25 67 SER A N 1
ATOM 504 C CA . SER A 1 67 ? -20.225 0.023 10.392 1.00 83.25 67 SER A CA 1
ATOM 505 C C . SER A 1 67 ? -20.320 -1.172 11.353 1.00 83.25 67 SER A C 1
ATOM 507 O O . SER A 1 67 ? -21.326 -1.874 11.348 1.00 83.25 67 SER A O 1
ATOM 509 N N . LEU A 1 68 ? -19.315 -1.390 12.214 1.00 78.19 68 LEU A N 1
ATOM 510 C CA . LEU A 1 68 ? -19.314 -2.459 13.223 1.00 78.19 68 LEU A CA 1
ATOM 511 C C . LEU A 1 68 ? -19.943 -2.024 14.573 1.00 78.19 68 LEU A C 1
ATOM 513 O O . LEU A 1 68 ? -19.820 -2.738 15.575 1.00 78.19 68 LEU A O 1
ATOM 517 N N . HIS A 1 69 ? -20.616 -0.866 14.627 1.00 68.94 69 HIS A N 1
ATOM 518 C CA . HIS A 1 69 ? -21.313 -0.372 15.821 1.00 68.94 69 HIS A CA 1
ATOM 519 C C . HIS A 1 69 ? -22.317 -1.405 16.375 1.00 68.94 69 HIS A C 1
ATOM 521 O O . HIS A 1 69 ? -23.086 -2.012 15.635 1.00 68.94 69 HIS A O 1
ATOM 527 N N . GLY A 1 70 ? -22.319 -1.609 17.698 1.00 68.00 70 GLY A N 1
ATOM 528 C CA . GLY A 1 70 ? -23.252 -2.517 18.384 1.00 68.00 70 GLY A CA 1
ATOM 529 C C . GLY A 1 70 ? -22.842 -3.995 18.414 1.00 68.00 70 GLY A C 1
ATOM 530 O O . GLY A 1 70 ? -23.498 -4.801 19.074 1.00 68.00 70 GLY A O 1
ATOM 531 N N . GLN A 1 71 ? -21.733 -4.377 17.775 1.00 65.50 71 GLN A N 1
ATOM 532 C CA . GLN A 1 71 ? -21.283 -5.766 17.754 1.00 65.50 71 GLN A CA 1
ATOM 533 C C . GLN A 1 71 ? -20.286 -6.040 18.896 1.00 65.50 71 GLN A C 1
ATOM 535 O O . GLN A 1 71 ? -19.132 -5.627 18.864 1.00 65.50 71 GLN A O 1
ATOM 540 N N . GLN A 1 72 ? -20.691 -6.790 19.927 1.00 61.53 72 GLN A N 1
ATOM 541 C CA . GLN A 1 72 ? -19.818 -7.086 21.083 1.00 61.53 72 GLN A CA 1
ATOM 542 C C . GLN A 1 72 ? -18.578 -7.946 20.741 1.00 61.53 72 GLN A C 1
ATOM 544 O O . GLN A 1 72 ? -17.697 -8.142 21.576 1.00 61.53 72 GLN A O 1
ATOM 549 N N . SER A 1 73 ? -18.463 -8.455 19.509 1.00 71.12 73 SER A N 1
ATOM 550 C CA . SER A 1 73 ? -17.391 -9.366 19.091 1.00 71.12 73 SER A CA 1
ATOM 551 C C . SER A 1 73 ? -16.265 -8.727 18.269 1.00 71.12 73 SER A C 1
ATOM 553 O O . SER A 1 73 ? -15.396 -9.469 17.810 1.00 71.12 73 SER A O 1
ATOM 555 N N . VAL A 1 74 ? -16.246 -7.404 18.054 1.00 76.38 74 VAL A N 1
ATOM 556 C CA . VAL A 1 74 ? -15.281 -6.749 17.139 1.00 76.38 74 VAL A CA 1
ATOM 557 C C . VAL A 1 74 ? -13.830 -7.028 17.531 1.00 76.38 74 VAL A C 1
ATOM 559 O O . VAL A 1 74 ? -13.046 -7.475 16.698 1.00 76.38 74 VAL A O 1
ATOM 562 N N . ALA A 1 75 ? -13.479 -6.863 18.810 1.00 77.25 75 ALA A N 1
ATOM 563 C CA . ALA A 1 75 ? -12.114 -7.103 19.286 1.00 77.25 75 ALA A CA 1
ATOM 564 C C . ALA A 1 75 ? -11.686 -8.577 19.131 1.00 77.25 75 ALA A C 1
ATOM 566 O O . ALA A 1 75 ? -10.561 -8.869 18.727 1.00 77.25 75 ALA A O 1
ATOM 567 N N . LYS A 1 76 ? -12.600 -9.525 19.386 1.00 83.56 76 LYS A N 1
ATOM 568 C CA . LYS A 1 76 ? -12.336 -10.968 19.249 1.00 83.56 76 LYS A CA 1
ATOM 569 C C . LYS A 1 76 ? -12.206 -11.391 17.785 1.00 83.56 76 LYS A C 1
ATOM 571 O O . LYS A 1 76 ? -11.358 -12.222 17.459 1.00 83.56 76 LYS A O 1
ATOM 576 N N . LEU A 1 77 ? -13.036 -10.828 16.909 1.00 86.06 77 LEU A N 1
ATOM 577 C CA . LEU A 1 77 ? -12.976 -11.066 15.469 1.00 86.06 77 LEU A CA 1
ATOM 578 C C . LEU A 1 77 ? -11.696 -10.472 14.870 1.00 86.06 77 LEU A C 1
ATOM 580 O O . LEU A 1 77 ? -10.997 -11.164 14.130 1.00 86.06 77 LEU A O 1
ATOM 584 N N . GLY A 1 78 ? -11.345 -9.242 15.254 1.00 84.62 78 GLY A N 1
ATOM 585 C CA . GLY A 1 78 ? -10.103 -8.580 14.859 1.00 84.62 78 GLY A CA 1
ATOM 586 C C . GLY A 1 78 ? -8.868 -9.367 15.290 1.00 84.62 78 GLY A C 1
ATOM 587 O O . GLY A 1 78 ? -8.013 -9.650 14.459 1.00 84.62 78 GLY A O 1
ATOM 588 N N . GLY A 1 79 ? -8.812 -9.825 16.546 1.00 89.00 79 GLY A N 1
ATOM 589 C CA . GLY A 1 79 ? -7.700 -10.641 17.046 1.00 89.00 79 GLY A CA 1
ATOM 590 C C . GLY A 1 79 ? -7.544 -11.981 16.316 1.00 89.00 79 GLY A C 1
ATOM 591 O O . GLY A 1 79 ? -6.434 -12.353 15.940 1.00 89.00 79 GLY A O 1
ATOM 592 N N . ARG A 1 80 ? -8.652 -12.689 16.045 1.00 90.94 80 ARG A N 1
ATOM 593 C CA . ARG A 1 80 ? -8.628 -13.936 15.253 1.00 90.94 80 ARG A CA 1
ATOM 594 C C . ARG A 1 80 ? -8.156 -13.697 13.820 1.00 90.94 80 ARG A C 1
ATOM 596 O O . ARG A 1 80 ? -7.346 -14.466 13.313 1.00 90.94 80 ARG A O 1
ATOM 603 N N . THR A 1 81 ? -8.636 -12.626 13.194 1.00 91.06 81 THR A N 1
ATOM 604 C CA . THR A 1 81 ? -8.256 -12.250 11.825 1.00 91.06 81 THR A CA 1
ATOM 605 C C . THR A 1 81 ? -6.788 -11.837 11.754 1.00 91.06 81 THR A C 1
ATOM 607 O O . THR A 1 81 ? -6.072 -12.253 10.849 1.00 91.06 81 THR A O 1
ATOM 610 N N . PHE A 1 82 ? -6.307 -11.080 12.741 1.00 91.44 82 PHE A N 1
ATOM 611 C CA . PHE A 1 82 ? -4.903 -10.700 12.849 1.00 91.44 82 PHE A CA 1
ATOM 612 C C . PHE A 1 82 ? -3.999 -11.929 12.982 1.00 91.44 82 PHE A C 1
ATOM 614 O O . PHE A 1 82 ? -3.041 -12.061 12.227 1.00 91.44 82 PHE A O 1
ATOM 621 N N . LEU A 1 83 ? -4.334 -12.866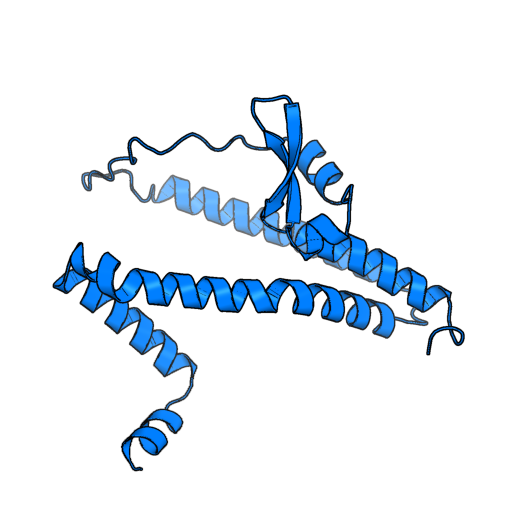 13.877 1.00 95.50 83 LEU A N 1
ATOM 622 C CA . LEU A 1 83 ? -3.572 -14.106 14.033 1.00 95.50 83 LEU A CA 1
ATOM 623 C C . LEU A 1 83 ? -3.550 -14.924 12.733 1.00 95.50 83 LEU A C 1
ATOM 625 O O . LEU A 1 83 ? -2.500 -15.422 12.334 1.00 95.50 83 LEU A O 1
ATOM 629 N N . TRP A 1 84 ? -4.688 -15.012 12.042 1.00 96.25 84 TRP A N 1
ATOM 630 C CA . TRP A 1 84 ? -4.780 -15.659 10.734 1.00 96.25 84 TRP A CA 1
ATOM 631 C C . TRP A 1 84 ? -3.862 -15.002 9.690 1.00 96.25 84 TRP A C 1
ATOM 633 O O . TRP A 1 84 ? -3.136 -15.699 8.976 1.00 96.25 84 TRP A O 1
ATOM 643 N N . PHE A 1 85 ? -3.829 -13.668 9.623 1.00 95.56 85 PHE A N 1
ATOM 644 C CA . PHE A 1 85 ? -2.928 -12.949 8.719 1.00 95.56 85 PHE A CA 1
ATOM 645 C C . PHE A 1 85 ? -1.454 -13.111 9.079 1.00 95.56 85 PHE A C 1
ATOM 647 O O . PHE A 1 85 ? -0.639 -13.287 8.180 1.00 95.56 85 PHE A O 1
ATOM 654 N N . VAL A 1 86 ? -1.097 -13.123 10.364 1.00 94.38 86 VAL A N 1
ATOM 655 C CA . VAL A 1 86 ? 0.290 -13.364 10.789 1.00 94.38 86 VAL A CA 1
ATOM 656 C C . VAL A 1 86 ? 0.753 -14.762 10.376 1.00 94.38 86 VAL A C 1
ATOM 658 O O . VAL A 1 86 ? 1.841 -14.904 9.824 1.00 94.38 86 VAL A O 1
ATOM 661 N N . LEU A 1 87 ? -0.076 -15.788 10.586 1.00 96.94 87 LEU A N 1
ATOM 662 C CA . LEU A 1 87 ? 0.265 -17.164 10.217 1.00 96.94 87 LEU A CA 1
ATOM 663 C C . LEU A 1 87 ? 0.410 -17.328 8.701 1.00 96.94 87 LEU A C 1
ATOM 665 O O . LEU A 1 87 ? 1.407 -17.868 8.228 1.00 96.94 87 LEU A O 1
ATOM 669 N N . THR A 1 88 ? -0.555 -16.827 7.930 1.00 97.25 88 THR A N 1
ATOM 670 C CA . THR A 1 88 ? -0.507 -16.901 6.461 1.00 97.25 88 THR A CA 1
ATOM 671 C C . THR A 1 88 ? 0.656 -16.093 5.880 1.00 97.25 88 THR A C 1
ATOM 673 O O . THR A 1 88 ? 1.321 -16.573 4.965 1.00 97.25 88 THR A O 1
ATOM 676 N N . ALA A 1 89 ? 0.974 -14.923 6.445 1.00 95.56 89 ALA A N 1
ATOM 677 C CA . ALA A 1 89 ? 2.141 -14.135 6.054 1.00 95.56 89 ALA A CA 1
ATOM 678 C C . ALA A 1 89 ? 3.459 -14.854 6.376 1.00 95.56 89 ALA A C 1
ATOM 680 O O . ALA A 1 89 ? 4.348 -14.892 5.529 1.00 95.56 89 ALA A O 1
ATOM 681 N N . ALA A 1 90 ? 3.579 -15.472 7.556 1.00 96.00 90 ALA A N 1
ATOM 682 C CA . ALA A 1 90 ? 4.760 -16.250 7.926 1.00 96.00 90 ALA A CA 1
ATOM 683 C C . ALA A 1 90 ? 4.979 -17.437 6.975 1.00 96.00 90 ALA A C 1
ATOM 685 O O . ALA A 1 90 ? 6.102 -17.664 6.523 1.00 96.00 90 ALA A O 1
ATOM 686 N N . LEU A 1 91 ? 3.906 -18.148 6.608 1.00 97.12 91 LEU A N 1
ATOM 687 C CA . LEU A 1 91 ? 3.964 -19.222 5.614 1.00 97.12 91 LEU A CA 1
ATOM 688 C C . LEU A 1 91 ? 4.368 -18.696 4.230 1.00 97.12 91 LEU A C 1
ATOM 690 O O . LEU A 1 91 ? 5.247 -19.275 3.596 1.00 97.12 91 LEU A O 1
ATOM 694 N N . ALA A 1 92 ? 3.784 -17.584 3.776 1.00 97.31 92 ALA A N 1
ATOM 695 C CA . ALA A 1 92 ? 4.119 -16.977 2.488 1.00 97.31 92 ALA A CA 1
ATOM 696 C C . ALA A 1 92 ? 5.588 -16.528 2.421 1.00 97.31 92 ALA A C 1
ATOM 698 O O . ALA A 1 92 ? 6.264 -16.792 1.428 1.00 97.31 92 ALA A O 1
ATOM 699 N N . VAL A 1 93 ? 6.104 -15.904 3.487 1.00 96.38 93 VAL A N 1
ATOM 700 C CA . VAL A 1 93 ? 7.523 -15.531 3.602 1.00 96.38 93 VAL A CA 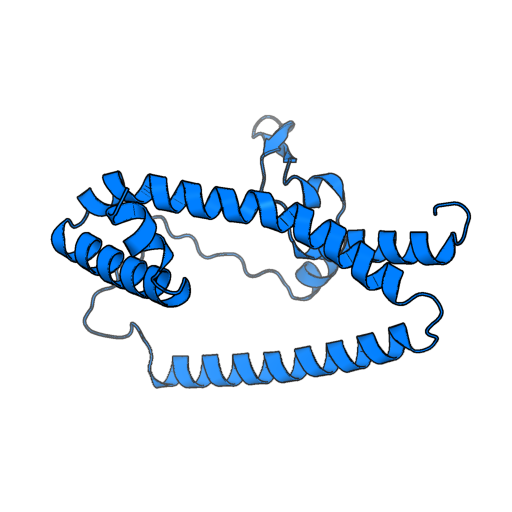1
ATOM 701 C C . VAL A 1 93 ? 8.410 -16.773 3.607 1.00 96.38 93 VAL A C 1
ATOM 703 O O . VAL A 1 93 ? 9.414 -16.793 2.901 1.00 96.38 93 VAL A O 1
ATOM 706 N N . GLY A 1 94 ? 8.031 -17.823 4.340 1.00 96.94 94 GLY A N 1
ATOM 707 C CA . GLY A 1 94 ? 8.765 -19.089 4.360 1.00 96.94 94 GLY A CA 1
ATOM 708 C C . GLY A 1 94 ? 8.876 -19.724 2.973 1.00 96.94 94 GLY A C 1
ATOM 709 O O . GLY A 1 94 ? 9.968 -20.101 2.554 1.00 96.94 94 GLY A O 1
ATOM 710 N N . VAL A 1 95 ? 7.771 -19.771 2.223 1.00 96.44 95 VAL A N 1
ATOM 711 C CA . VAL A 1 95 ? 7.762 -20.261 0.835 1.00 96.44 95 VAL A CA 1
ATOM 712 C C . VAL A 1 95 ? 8.591 -19.354 -0.075 1.00 96.44 95 VAL A C 1
ATOM 714 O O . VAL A 1 95 ? 9.407 -19.854 -0.843 1.00 96.44 95 VAL A O 1
ATOM 717 N N . GLY A 1 96 ? 8.432 -18.031 0.022 1.00 95.12 96 GLY A N 1
ATOM 718 C CA . GLY A 1 96 ? 9.173 -17.071 -0.799 1.00 95.12 96 GLY A CA 1
ATOM 719 C C . GLY A 1 96 ? 10.685 -17.150 -0.585 1.00 95.12 96 GLY A C 1
ATOM 720 O O . GLY A 1 96 ? 11.439 -17.176 -1.556 1.00 95.12 96 GLY A O 1
ATOM 721 N N . LEU A 1 97 ? 11.128 -17.260 0.671 1.00 95.19 97 LEU A N 1
ATOM 722 C CA . LEU A 1 97 ? 12.536 -17.462 1.003 1.00 95.19 97 LEU A CA 1
ATOM 723 C C . LEU A 1 97 ? 13.026 -18.837 0.551 1.00 95.19 97 LEU A C 1
ATOM 725 O O . LEU A 1 97 ? 14.101 -18.909 -0.028 1.00 95.19 97 LEU A O 1
ATOM 729 N N . GLY A 1 98 ? 12.253 -19.906 0.757 1.00 95.56 98 GLY A N 1
ATOM 730 C CA . GLY A 1 98 ? 12.638 -21.255 0.335 1.00 95.56 98 GLY A CA 1
ATOM 731 C C . GLY A 1 98 ? 12.800 -21.384 -1.182 1.00 95.56 98 GLY A C 1
ATOM 732 O O . GLY A 1 98 ? 13.788 -21.930 -1.662 1.00 95.56 98 GLY A O 1
ATOM 733 N N . VAL A 1 99 ? 11.863 -20.832 -1.954 1.00 94.50 99 VAL A N 1
ATOM 734 C CA . VAL A 1 99 ? 11.955 -20.805 -3.421 1.00 94.50 99 VAL A CA 1
ATOM 735 C C . VAL A 1 99 ? 13.083 -19.876 -3.876 1.00 94.50 99 VAL A C 1
ATOM 737 O O . VAL A 1 99 ? 13.845 -20.233 -4.773 1.00 94.50 99 VAL A O 1
ATOM 740 N N . GLY A 1 100 ? 13.225 -18.706 -3.247 1.00 91.56 100 GLY A N 1
ATOM 741 C CA . GLY A 1 100 ? 14.267 -17.735 -3.576 1.00 91.56 100 GLY A CA 1
ATOM 742 C C . GLY A 1 100 ? 15.683 -18.257 -3.330 1.00 91.56 100 GLY A C 1
ATOM 743 O O . GLY A 1 100 ? 16.562 -18.035 -4.158 1.00 91.56 100 GLY A O 1
ATOM 744 N N . THR A 1 101 ? 15.914 -18.990 -2.238 1.00 90.94 101 THR A N 1
ATOM 745 C CA . THR A 1 101 ? 17.227 -19.585 -1.941 1.00 90.94 101 THR A CA 1
ATOM 746 C C . THR A 1 101 ? 17.532 -20.811 -2.793 1.00 90.94 101 THR A C 1
ATOM 748 O O . THR A 1 101 ? 18.706 -21.064 -3.051 1.00 90.94 101 THR A O 1
ATOM 751 N N . LEU A 1 102 ? 16.511 -21.546 -3.253 1.00 91.31 102 LEU A N 1
ATOM 752 C CA . LEU A 1 102 ? 16.685 -22.715 -4.117 1.00 91.31 102 LEU A CA 1
ATOM 753 C C . LEU A 1 102 ? 16.939 -22.332 -5.581 1.00 91.31 102 LEU A C 1
ATOM 755 O O . LEU A 1 102 ? 17.836 -22.882 -6.209 1.00 91.31 102 LEU A O 1
ATOM 759 N N . LEU A 1 103 ? 16.149 -21.403 -6.127 1.00 88.62 103 LEU A N 1
ATOM 760 C CA . LEU A 1 103 ? 16.282 -20.962 -7.520 1.00 88.62 103 LEU A CA 1
ATOM 761 C C . LEU A 1 103 ? 17.389 -19.919 -7.710 1.00 88.62 103 LEU A C 1
ATOM 763 O O . LEU A 1 103 ? 17.823 -19.719 -8.840 1.00 88.62 103 LEU A O 1
ATOM 767 N N . GLN A 1 104 ? 17.801 -19.243 -6.629 1.00 85.12 104 GLN A N 1
ATOM 768 C CA . GLN A 1 104 ? 18.811 -18.177 -6.616 1.00 85.12 104 GLN A CA 1
ATOM 769 C C . GLN A 1 104 ? 18.681 -17.216 -7.814 1.00 85.12 104 GLN A C 1
ATOM 771 O O . GLN A 1 104 ? 19.624 -17.054 -8.594 1.00 85.12 104 GLN A O 1
ATOM 776 N N . PRO A 1 105 ? 17.509 -16.580 -8.011 1.00 78.50 105 PRO A N 1
ATOM 777 C CA . PRO A 1 105 ? 17.285 -15.724 -9.168 1.00 78.50 105 PRO A CA 1
ATOM 778 C C . PRO A 1 105 ? 18.288 -14.563 -9.164 1.00 78.50 105 PRO A C 1
ATOM 780 O O . PRO A 1 105 ? 18.351 -13.788 -8.212 1.00 78.50 105 PRO A O 1
ATOM 783 N N . GLY A 1 106 ? 19.083 -14.455 -10.230 1.00 73.94 106 GLY A N 1
ATOM 784 C CA . GLY A 1 106 ? 20.148 -13.452 -10.360 1.00 73.94 106 GLY A CA 1
ATOM 785 C C . GLY A 1 106 ? 21.556 -13.952 -10.013 1.00 73.94 106 GLY A C 1
ATOM 786 O O . GLY A 1 106 ? 22.521 -13.278 -10.359 1.00 73.94 106 GLY A O 1
ATOM 787 N N . ALA A 1 107 ? 21.706 -15.140 -9.415 1.00 69.75 107 ALA A N 1
ATOM 788 C CA . ALA A 1 107 ? 23.000 -15.809 -9.291 1.00 69.75 107 ALA A CA 1
ATOM 789 C C . ALA A 1 107 ? 23.329 -16.525 -10.615 1.00 69.75 107 ALA A C 1
ATOM 791 O O . ALA A 1 107 ? 22.925 -17.661 -10.850 1.00 69.75 107 ALA A O 1
ATOM 792 N N . GLY A 1 108 ? 24.008 -15.836 -11.535 1.00 65.50 108 GLY A N 1
ATOM 793 C CA . GLY A 1 108 ? 24.383 -16.385 -12.842 1.00 65.50 108 GLY A CA 1
ATOM 794 C C . GLY A 1 108 ? 25.196 -15.414 -13.703 1.00 65.50 108 GLY A C 1
ATOM 795 O O . GLY A 1 108 ? 25.566 -14.332 -13.261 1.00 65.50 108 GLY A O 1
ATOM 796 N N . HIS A 1 109 ? 25.463 -15.794 -14.958 1.00 53.94 109 HIS A N 1
ATOM 797 C CA . HIS A 1 109 ? 26.299 -15.043 -15.915 1.00 53.94 109 HIS A CA 1
ATOM 798 C C . HIS A 1 109 ? 25.661 -13.765 -16.491 1.00 53.94 109 HIS A C 1
ATOM 800 O O . HIS A 1 109 ? 26.315 -13.027 -17.227 1.00 53.94 109 HIS A O 1
ATOM 806 N N . PHE A 1 110 ? 24.400 -13.479 -16.164 1.00 59.53 110 PHE A N 1
ATOM 807 C CA . PHE A 1 110 ? 23.791 -12.185 -16.454 1.00 59.53 110 PHE A CA 1
ATOM 808 C C . PHE A 1 110 ? 24.249 -11.212 -15.372 1.00 59.53 110 PHE A C 1
ATOM 810 O O . PHE A 1 110 ? 23.666 -11.166 -14.294 1.00 59.53 110 PHE A O 1
ATOM 817 N N . GLY A 1 111 ? 25.342 -10.494 -15.640 1.00 56.88 111 GLY A N 1
ATOM 818 C CA . GLY A 1 111 ? 25.916 -9.500 -14.737 1.00 56.88 111 GLY A CA 1
ATOM 819 C C . GLY A 1 111 ? 24.929 -8.374 -14.442 1.00 56.88 111 GLY A C 1
ATOM 820 O O . GLY A 1 111 ? 24.947 -7.335 -15.094 1.00 56.88 111 GLY A O 1
ATOM 821 N N . LEU A 1 112 ? 24.065 -8.583 -13.452 1.00 63.69 112 LEU A N 1
ATOM 822 C CA . LEU A 1 112 ? 23.278 -7.533 -12.829 1.00 63.69 112 LEU A CA 1
ATOM 823 C C . LEU A 1 112 ? 24.249 -6.707 -11.985 1.00 63.69 112 LEU A C 1
ATOM 825 O O . LEU A 1 112 ? 24.502 -7.007 -10.820 1.00 63.69 112 LEU A O 1
ATOM 829 N N . SER A 1 113 ? 24.864 -5.701 -12.606 1.00 66.75 113 SER A N 1
ATOM 830 C CA . SER A 1 113 ? 25.680 -4.729 -11.889 1.00 66.75 113 SER A CA 1
ATOM 831 C C . SER A 1 113 ? 24.777 -3.965 -10.930 1.00 66.75 113 SER A C 1
ATOM 833 O O . SER A 1 113 ? 23.838 -3.292 -11.360 1.00 66.75 113 SER A O 1
ATOM 835 N N . VAL A 1 114 ? 25.053 -4.083 -9.633 1.00 69.44 114 VAL A N 1
ATOM 836 C CA . VAL A 1 114 ? 24.429 -3.228 -8.624 1.00 69.44 114 VAL A CA 1
ATOM 837 C C . VAL A 1 114 ? 24.812 -1.792 -8.962 1.00 69.44 114 VAL A C 1
ATOM 839 O O . VAL A 1 114 ? 25.993 -1.492 -9.132 1.00 69.44 114 VAL A O 1
ATOM 842 N N . ASP A 1 115 ? 23.812 -0.927 -9.119 1.00 74.38 115 ASP A N 1
ATOM 843 C CA . ASP A 1 115 ? 24.043 0.491 -9.370 1.00 74.38 115 ASP A CA 1
ATOM 844 C C . ASP A 1 115 ? 24.947 1.060 -8.265 1.00 74.38 115 ASP A C 1
ATOM 846 O O . ASP A 1 115 ? 24.697 0.852 -7.077 1.00 74.38 115 ASP A O 1
ATOM 850 N N . SER A 1 116 ? 26.001 1.778 -8.650 1.00 68.38 116 SER A N 1
ATOM 851 C CA . SER A 1 116 ? 26.928 2.443 -7.725 1.00 68.38 116 SER A CA 1
ATOM 852 C C . SER A 1 116 ? 26.242 3.416 -6.755 1.00 68.38 116 SER A C 1
ATOM 854 O O . SER A 1 116 ? 26.798 3.723 -5.703 1.00 68.38 116 SER A O 1
ATOM 856 N N . ALA A 1 117 ? 25.029 3.880 -7.079 1.00 73.81 117 ALA A N 1
ATOM 857 C CA . ALA A 1 117 ? 24.208 4.720 -6.210 1.00 73.81 117 ALA A CA 1
ATOM 858 C C . ALA A 1 117 ? 23.382 3.933 -5.168 1.00 73.81 117 ALA A C 1
ATOM 860 O O . ALA A 1 117 ? 22.648 4.535 -4.381 1.00 73.81 117 ALA A O 1
ATOM 861 N N . TRP A 1 118 ? 23.453 2.599 -5.154 1.00 75.00 118 TRP A N 1
ATOM 862 C CA . TRP A 1 118 ? 22.692 1.780 -4.218 1.00 75.00 118 TRP A CA 1
ATOM 863 C C . TRP A 1 118 ? 23.338 1.784 -2.831 1.00 75.00 118 TRP A C 1
ATOM 865 O O . TRP A 1 118 ? 24.416 1.232 -2.615 1.00 75.00 118 TRP A O 1
ATOM 875 N N . THR A 1 119 ? 22.647 2.377 -1.864 1.00 75.44 119 THR A N 1
ATOM 876 C CA . THR A 1 119 ? 22.993 2.260 -0.449 1.00 75.44 119 THR A CA 1
ATOM 877 C C . THR A 1 119 ? 22.175 1.139 0.197 1.00 75.44 119 THR A C 1
ATOM 879 O O . THR A 1 119 ? 20.965 1.039 -0.050 1.00 75.44 119 THR A O 1
ATOM 882 N N . PRO A 1 120 ? 22.794 0.286 1.038 1.00 74.31 120 PRO A N 1
ATOM 883 C CA . PRO A 1 120 ? 22.059 -0.687 1.829 1.00 74.31 120 PRO A CA 1
ATOM 884 C C . PRO A 1 120 ? 20.974 0.015 2.639 1.00 74.31 120 PRO A C 1
ATOM 886 O O . PRO A 1 120 ? 21.228 0.992 3.342 1.00 74.31 120 PRO A O 1
ATOM 889 N N . ARG A 1 121 ? 19.741 -0.471 2.516 1.00 74.69 121 ARG A N 1
ATOM 890 C CA . ARG A 1 121 ? 18.625 0.060 3.291 1.00 74.69 121 ARG A CA 1
ATOM 891 C C . ARG A 1 121 ? 18.758 -0.437 4.731 1.00 74.69 121 ARG A C 1
ATOM 893 O O . ARG A 1 121 ? 18.785 -1.648 4.946 1.00 74.69 121 ARG A O 1
ATOM 900 N N . ASP A 1 122 ? 18.783 0.476 5.698 1.00 79.62 122 ASP A N 1
ATOM 901 C CA . ASP A 1 122 ? 18.763 0.103 7.112 1.00 79.62 122 ASP A CA 1
ATOM 902 C C . ASP A 1 122 ? 17.471 -0.649 7.434 1.00 79.62 122 ASP A C 1
ATOM 904 O O . ASP A 1 122 ? 16.362 -0.155 7.202 1.00 79.62 122 ASP A O 1
ATOM 908 N N . VAL A 1 123 ? 17.613 -1.873 7.941 1.00 79.31 123 VAL A N 1
ATOM 909 C CA . VAL A 1 123 ? 16.475 -2.691 8.356 1.00 79.31 123 VAL A CA 1
ATOM 910 C C . VAL A 1 123 ? 16.064 -2.241 9.759 1.00 79.31 123 VAL A C 1
ATOM 912 O O . VAL A 1 123 ? 16.840 -2.424 10.704 1.00 79.31 123 VAL A O 1
ATOM 915 N N . PRO A 1 124 ? 14.865 -1.653 9.930 1.00 81.69 124 PRO A N 1
ATOM 916 C CA . PRO A 1 124 ? 14.403 -1.232 11.242 1.00 81.69 124 PRO A CA 1
ATOM 917 C C . PRO A 1 124 ? 14.212 -2.446 12.149 1.00 81.69 124 PRO A C 1
ATOM 919 O O . PRO A 1 124 ? 13.818 -3.534 11.717 1.00 81.69 124 PRO A O 1
ATOM 922 N N . ARG A 1 125 ? 14.478 -2.259 13.442 1.00 90.25 125 ARG A N 1
ATOM 923 C CA . ARG A 1 125 ? 14.262 -3.312 14.440 1.00 90.25 125 ARG A CA 1
ATOM 924 C C . ARG A 1 125 ? 12.758 -3.594 14.565 1.00 90.25 125 ARG A C 1
ATOM 926 O O . ARG A 1 125 ? 11.973 -2.652 14.479 1.00 90.25 125 ARG A O 1
ATOM 933 N N . PRO A 1 126 ? 12.328 -4.829 14.883 1.00 86.88 126 PRO A N 1
ATOM 934 C CA . PRO A 1 126 ? 10.904 -5.148 15.033 1.00 86.88 126 PRO A CA 1
ATOM 935 C C . PRO A 1 126 ? 10.160 -4.223 16.008 1.00 86.88 126 PRO A C 1
ATOM 937 O O . PRO A 1 126 ? 9.025 -3.830 15.757 1.00 86.88 126 PRO A O 1
ATOM 940 N N . ILE A 1 127 ? 10.827 -3.815 17.093 1.00 89.25 127 ILE A N 1
ATOM 941 C CA . ILE A 1 127 ? 10.264 -2.865 18.059 1.00 89.25 127 ILE A CA 1
ATOM 942 C C . ILE A 1 127 ? 10.046 -1.471 17.460 1.00 89.25 127 ILE A C 1
ATOM 944 O O . ILE A 1 127 ? 9.049 -0.834 17.771 1.00 89.25 127 ILE A O 1
ATOM 948 N N . GLN A 1 128 ? 10.935 -1.011 16.574 1.00 86.62 128 GLN A N 1
ATOM 949 C CA . GLN A 1 128 ? 10.787 0.282 15.901 1.00 86.62 128 GLN A CA 1
ATOM 950 C C . GLN A 1 128 ? 9.576 0.257 14.974 1.00 86.62 128 GLN A C 1
ATOM 952 O O . GLN A 1 128 ? 8.772 1.173 15.023 1.00 86.62 128 GLN A O 1
ATOM 957 N N . VAL A 1 129 ? 9.366 -0.842 14.241 1.00 87.31 129 VAL A N 1
ATOM 958 C CA . VAL A 1 129 ? 8.180 -1.007 13.386 1.00 87.31 129 VAL A CA 1
ATOM 959 C C . VAL A 1 129 ? 6.885 -0.903 14.195 1.00 87.31 129 VAL A C 1
ATOM 961 O O . VAL A 1 129 ? 5.929 -0.301 13.721 1.00 87.31 129 VAL A O 1
ATOM 964 N N . LEU A 1 130 ? 6.847 -1.458 15.414 1.00 88.00 130 LEU A N 1
ATOM 965 C CA . LEU A 1 130 ? 5.676 -1.361 16.290 1.00 88.00 130 LEU A CA 1
ATOM 966 C C . LEU A 1 130 ? 5.472 0.059 16.837 1.00 88.00 130 LEU A C 1
ATOM 968 O O . LEU A 1 130 ? 4.337 0.522 16.915 1.00 88.00 130 LEU A O 1
ATOM 972 N N . LEU A 1 131 ? 6.556 0.749 17.200 1.00 88.19 131 LEU A N 1
ATOM 973 C CA . LEU A 1 131 ? 6.504 2.141 17.653 1.00 88.19 131 LEU A CA 1
ATOM 974 C C . LEU A 1 131 ? 6.055 3.083 16.528 1.00 88.19 131 LEU A C 1
ATOM 976 O O . LEU A 1 131 ? 5.245 3.973 16.769 1.00 88.19 131 LEU A O 1
ATOM 980 N N . ASP A 1 132 ? 6.497 2.828 15.298 1.00 87.56 132 ASP A N 1
ATOM 981 C CA . ASP A 1 132 ? 6.161 3.623 14.119 1.00 87.56 132 ASP A CA 1
ATOM 982 C C . ASP A 1 132 ? 4.683 3.511 13.724 1.00 87.56 132 ASP A C 1
ATOM 984 O O . ASP A 1 132 ? 4.202 4.350 12.965 1.00 87.56 132 ASP A O 1
ATOM 988 N N . VAL A 1 133 ? 3.940 2.514 14.231 1.00 89.56 133 VAL A N 1
ATOM 989 C CA . VAL A 1 133 ? 2.484 2.391 14.018 1.00 89.56 133 VAL A CA 1
ATOM 990 C C . VAL A 1 133 ? 1.740 3.597 14.586 1.00 89.56 133 VAL A C 1
ATOM 992 O O . VAL A 1 133 ? 0.751 4.033 13.998 1.00 89.56 133 VAL A O 1
ATOM 995 N N . VAL A 1 134 ? 2.196 4.132 15.721 1.00 89.88 134 VAL A N 1
ATOM 996 C CA . VAL A 1 134 ? 1.561 5.275 16.379 1.00 89.88 134 VAL A CA 1
ATOM 997 C C . VAL A 1 134 ? 2.202 6.558 15.842 1.00 89.88 134 VAL A C 1
ATOM 999 O O . VAL A 1 134 ? 3.352 6.847 16.174 1.00 89.88 134 VAL A O 1
ATOM 1002 N N . PRO A 1 135 ? 1.498 7.355 15.015 1.00 84.81 135 PRO A N 1
ATOM 1003 C CA . PRO A 1 135 ? 2.090 8.559 14.452 1.00 84.81 135 PRO A CA 1
ATOM 1004 C C . PRO A 1 135 ? 2.288 9.621 15.536 1.00 84.81 135 PRO A C 1
ATOM 1006 O O . PRO A 1 135 ? 1.367 9.919 16.295 1.00 84.81 135 PRO A O 1
ATOM 1009 N N . SER A 1 136 ? 3.449 10.277 15.538 1.00 84.94 136 SER A N 1
ATOM 1010 C CA . SER A 1 136 ? 3.670 11.495 16.333 1.00 84.94 136 SER A CA 1
ATOM 1011 C C . SER A 1 136 ? 2.806 12.667 15.852 1.00 84.94 136 SER A C 1
ATOM 1013 O O . SER A 1 136 ? 2.429 13.527 16.643 1.00 84.94 136 SER A O 1
ATOM 1015 N N . ASN A 1 137 ? 2.465 12.691 14.557 1.00 87.19 137 ASN A N 1
ATOM 1016 C CA . ASN A 1 137 ? 1.544 13.650 13.956 1.00 87.19 137 ASN A CA 1
ATOM 1017 C C . ASN A 1 137 ? 0.673 12.961 12.877 1.00 87.19 137 ASN A C 1
ATOM 1019 O O . ASN A 1 137 ? 1.202 12.528 11.848 1.00 87.19 137 ASN A O 1
ATOM 1023 N N . PRO A 1 138 ? -0.658 12.868 13.058 1.00 86.19 138 PRO A N 1
ATOM 1024 C CA . PRO A 1 138 ? -1.544 12.210 12.097 1.00 86.19 138 PRO A CA 1
ATOM 1025 C C . PRO A 1 138 ? -1.650 12.957 10.759 1.00 86.19 138 PRO A C 1
ATOM 1027 O O . PRO A 1 138 ? -1.793 12.327 9.712 1.00 86.19 138 PRO A O 1
ATOM 1030 N N . PHE A 1 139 ? -1.516 14.286 10.759 1.00 85.50 139 PHE A N 1
ATOM 1031 C CA . PHE A 1 139 ? -1.521 15.081 9.529 1.00 85.50 139 PHE A CA 1
ATOM 1032 C C . PHE A 1 139 ? -0.256 14.851 8.703 1.00 85.50 139 PHE A C 1
ATOM 1034 O O . PHE A 1 139 ? -0.333 14.805 7.475 1.00 85.50 139 PHE A O 1
ATOM 1041 N N . TYR A 1 140 ? 0.888 14.627 9.359 1.00 84.50 140 TYR A N 1
ATOM 1042 C CA . TYR A 1 140 ? 2.106 14.191 8.675 1.00 84.50 140 TYR A CA 1
ATOM 1043 C C . TYR A 1 140 ? 1.911 12.825 8.015 1.00 84.50 140 TYR A C 1
ATOM 1045 O O . TYR A 1 140 ? 2.262 12.649 6.852 1.00 84.50 140 TYR A O 1
ATOM 1053 N N . ALA A 1 141 ? 1.301 11.869 8.720 1.00 85.19 141 ALA A N 1
ATOM 1054 C CA . ALA A 1 141 ? 1.036 10.545 8.163 1.00 85.19 141 ALA A CA 1
ATOM 1055 C C . ALA A 1 141 ? 0.115 10.604 6.927 1.00 85.19 141 ALA A C 1
ATOM 1057 O O . ALA A 1 141 ? 0.372 9.911 5.943 1.00 85.19 141 ALA A O 1
ATOM 1058 N N . LEU A 1 142 ? -0.909 11.467 6.954 1.00 85.44 142 LEU A N 1
ATOM 1059 C CA . LEU A 1 142 ? -1.879 11.648 5.866 1.00 85.44 142 LEU A CA 1
ATOM 1060 C C . LEU A 1 142 ? -1.320 12.404 4.657 1.00 85.44 142 LEU A C 1
ATOM 1062 O O . LEU A 1 142 ? -1.561 12.024 3.516 1.00 85.44 142 LEU A O 1
ATOM 1066 N N . THR A 1 143 ? -0.604 13.500 4.890 1.00 81.62 143 THR A N 1
ATOM 1067 C CA . THR A 1 143 ? -0.156 14.391 3.806 1.00 81.62 143 THR A CA 1
ATOM 1068 C C . THR A 1 143 ? 1.259 14.074 3.338 1.00 81.62 143 THR A C 1
ATOM 1070 O O . THR A 1 143 ? 1.668 14.486 2.257 1.00 81.62 143 THR A O 1
ATOM 1073 N N . GLY A 1 144 ? 2.037 13.377 4.166 1.00 76.81 144 GLY A N 1
ATOM 1074 C CA . GLY A 1 144 ? 3.482 13.279 4.022 1.00 76.81 144 GLY A CA 1
ATOM 1075 C C . GLY A 1 144 ? 4.213 14.593 4.279 1.00 76.81 144 GLY A C 1
ATOM 1076 O O . GLY A 1 144 ? 5.435 14.588 4.260 1.00 76.81 144 GLY A O 1
ATOM 1077 N N . ILE A 1 145 ? 3.528 15.715 4.517 1.00 69.38 145 ILE A N 1
ATOM 1078 C CA . ILE A 1 145 ? 4.149 17.030 4.698 1.00 69.38 145 ILE A CA 1
ATOM 1079 C C . ILE A 1 145 ? 4.553 17.174 6.159 1.00 69.38 145 ILE A C 1
ATOM 1081 O O . ILE A 1 145 ? 3.700 17.262 7.041 1.00 69.38 145 ILE A O 1
ATOM 1085 N N . GLY A 1 146 ? 5.858 17.144 6.421 1.00 65.31 146 GLY A N 1
ATOM 1086 C CA . GLY A 1 146 ? 6.413 17.176 7.773 1.00 65.31 146 GLY A CA 1
ATOM 1087 C C . GLY A 1 146 ? 7.533 18.175 7.915 1.00 65.31 146 GLY A C 1
ATOM 1088 O O . GLY A 1 146 ? 7.863 18.903 6.988 1.00 65.31 146 GLY A O 1
ATOM 1089 N N . THR A 1 147 ? 8.138 18.203 9.090 1.00 63.12 147 THR A N 1
ATOM 1090 C CA . THR A 1 147 ? 9.265 19.082 9.386 1.00 63.12 147 THR A CA 1
ATOM 1091 C C . THR A 1 147 ? 10.571 18.339 9.118 1.00 63.12 147 THR A C 1
ATOM 1093 O O . THR A 1 147 ? 10.835 17.321 9.758 1.00 63.12 147 THR A O 1
ATOM 1096 N N . LYS A 1 148 ? 11.392 18.818 8.178 1.00 63.78 148 LYS A N 1
ATOM 1097 C CA . LYS A 1 148 ? 12.774 18.345 8.010 1.00 63.78 148 LYS A CA 1
ATOM 1098 C C . LYS A 1 148 ? 13.723 19.390 8.577 1.00 63.78 148 LYS A C 1
ATOM 1100 O O . LYS A 1 148 ? 13.567 20.577 8.306 1.00 63.78 148 LYS A O 1
ATOM 1105 N N . THR A 1 149 ? 14.696 18.937 9.357 1.00 67.44 149 THR A N 1
ATOM 1106 C CA . THR A 1 149 ? 15.777 19.793 9.841 1.00 67.44 149 THR A CA 1
ATOM 1107 C C . THR A 1 149 ? 16.819 19.909 8.737 1.00 67.44 149 THR A C 1
ATOM 1109 O O . THR A 1 149 ? 17.398 18.903 8.322 1.00 67.44 149 THR A O 1
ATOM 1112 N N . ASN A 1 150 ? 17.031 21.120 8.224 1.00 66.56 150 ASN A N 1
ATOM 1113 C CA . ASN A 1 150 ? 18.114 21.377 7.278 1.00 66.56 150 ASN A CA 1
ATOM 1114 C C . ASN A 1 150 ? 19.472 21.294 7.994 1.00 66.56 150 ASN A C 1
ATOM 1116 O O . ASN A 1 150 ? 19.547 21.381 9.218 1.00 66.56 150 ASN A O 1
ATOM 1120 N N . ALA A 1 151 ? 20.568 21.200 7.235 1.00 66.81 151 ALA A N 1
ATOM 1121 C CA . ALA A 1 151 ? 21.932 21.204 7.783 1.00 66.81 151 ALA A CA 1
ATOM 1122 C C . ALA A 1 151 ? 22.259 22.449 8.645 1.00 66.81 151 ALA A C 1
ATOM 1124 O O . ALA A 1 151 ? 23.205 22.422 9.423 1.00 66.81 151 ALA A O 1
ATOM 1125 N N . ALA A 1 152 ? 21.456 23.515 8.536 1.00 71.38 152 ALA A N 1
ATOM 1126 C CA . ALA A 1 152 ? 21.535 24.738 9.337 1.00 71.38 152 ALA A CA 1
ATOM 1127 C C . ALA A 1 152 ? 20.737 24.692 10.664 1.00 71.38 152 ALA A C 1
ATOM 1129 O O . ALA A 1 152 ? 20.673 25.692 11.368 1.00 71.38 152 ALA A O 1
ATOM 1130 N N . GLY A 1 153 ? 20.108 23.562 11.016 1.00 71.19 153 GLY A N 1
ATOM 1131 C CA . GLY A 1 153 ? 19.346 23.411 12.266 1.00 71.19 153 GLY A CA 1
ATOM 1132 C C . GLY A 1 153 ? 17.927 23.995 12.243 1.00 71.19 153 GLY A C 1
ATOM 1133 O O . GLY A 1 153 ? 17.212 23.900 13.236 1.00 71.19 153 GLY A O 1
ATOM 1134 N N . GLU A 1 154 ? 17.490 24.556 11.116 1.00 76.44 154 GLU A N 1
ATOM 1135 C CA . GLU A 1 154 ? 16.143 25.100 10.942 1.00 76.44 154 GLU A CA 1
ATOM 1136 C C . GLU A 1 154 ? 15.139 24.003 10.569 1.00 76.44 154 GLU A C 1
ATOM 1138 O O . GLU A 1 154 ? 15.379 23.195 9.665 1.00 76.44 154 GLU A O 1
ATOM 1143 N N . THR A 1 155 ? 13.987 23.992 11.242 1.00 68.50 155 THR A N 1
ATOM 1144 C CA . THR A 1 155 ? 12.857 23.119 10.903 1.00 68.50 155 THR A CA 1
ATOM 1145 C C . THR A 1 155 ? 12.032 23.742 9.785 1.00 68.50 155 THR A C 1
ATOM 1147 O O . THR A 1 155 ? 11.247 24.659 10.020 1.00 68.50 155 THR A O 1
ATOM 1150 N N . VA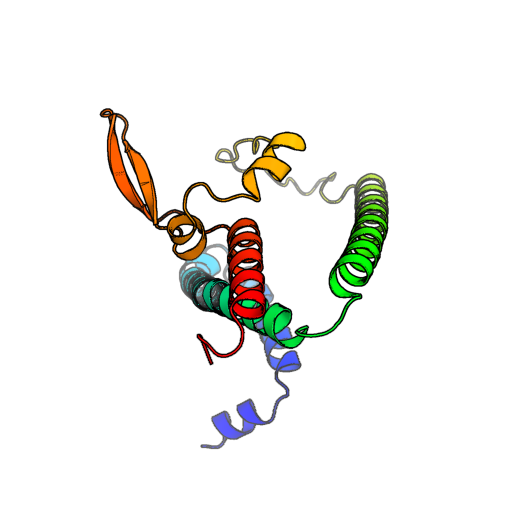L A 1 156 ? 12.184 23.222 8.569 1.00 67.31 156 VAL A N 1
ATOM 1151 C CA . VAL A 1 156 ? 11.389 23.642 7.411 1.00 67.31 156 VAL A CA 1
ATOM 1152 C C . VAL A 1 156 ? 10.288 22.632 7.114 1.00 67.31 156 VAL A C 1
ATOM 1154 O O . VAL A 1 156 ? 10.458 21.423 7.296 1.00 67.31 156 VAL A O 1
ATOM 1157 N N . LEU A 1 157 ? 9.144 23.126 6.638 1.00 67.38 157 LEU A N 1
ATOM 1158 C CA . LEU A 1 157 ? 8.086 22.277 6.101 1.00 67.38 157 LEU A CA 1
ATOM 1159 C C . LEU A 1 157 ? 8.578 21.651 4.794 1.00 67.38 157 LEU A C 1
ATOM 1161 O O . LEU A 1 157 ? 8.876 22.346 3.827 1.00 67.38 157 LEU A O 1
ATOM 1165 N N . ALA A 1 158 ? 8.669 20.329 4.771 1.00 63.91 158 ALA A N 1
ATOM 1166 C CA . ALA A 1 158 ? 9.132 19.556 3.640 1.00 63.91 158 ALA A CA 1
ATOM 1167 C C . ALA A 1 158 ? 8.118 18.470 3.284 1.00 63.91 158 ALA A C 1
ATOM 1169 O O . ALA A 1 158 ? 7.637 17.720 4.137 1.00 63.91 158 ALA A O 1
ATOM 1170 N N . ALA A 1 159 ? 7.850 18.340 1.986 1.00 63.50 159 ALA A N 1
ATOM 1171 C CA . ALA A 1 159 ? 7.110 17.210 1.456 1.00 63.50 159 ALA A CA 1
ATOM 1172 C C . ALA A 1 159 ? 7.930 15.921 1.663 1.00 63.50 159 ALA A C 1
ATOM 1174 O O . ALA A 1 159 ? 9.025 15.734 1.123 1.00 63.50 159 ALA A O 1
ATOM 1175 N N . GLY A 1 160 ? 7.416 15.047 2.513 1.00 66.88 160 GLY A N 1
ATOM 1176 C CA . GLY A 1 160 ? 7.857 13.678 2.726 1.00 66.88 160 GLY A CA 1
ATOM 1177 C C . GLY A 1 160 ? 6.865 12.681 2.129 1.00 66.88 160 GLY A C 1
ATOM 1178 O O . GLY A 1 160 ? 5.973 13.026 1.356 1.00 66.88 160 GLY A O 1
ATOM 1179 N N . ARG A 1 161 ? 7.044 11.405 2.471 1.00 66.69 161 ARG A N 1
ATOM 1180 C CA . ARG A 1 161 ? 6.121 10.337 2.077 1.00 66.69 161 ARG A CA 1
ATOM 1181 C C . ARG A 1 161 ? 5.236 10.011 3.268 1.00 66.69 161 ARG A C 1
ATOM 1183 O O . ARG A 1 161 ? 5.744 9.546 4.283 1.00 66.69 161 ARG A O 1
ATOM 1190 N N . GLY A 1 162 ? 3.934 10.250 3.121 1.00 72.06 162 GLY A N 1
ATOM 1191 C CA . GLY A 1 162 ? 2.943 9.779 4.080 1.00 72.06 162 GLY A CA 1
ATOM 1192 C C . GLY A 1 162 ? 3.038 8.262 4.222 1.00 72.06 162 GLY A C 1
ATOM 1193 O O . GLY A 1 162 ? 3.330 7.549 3.255 1.00 72.06 162 GLY A O 1
ATOM 1194 N N . SER A 1 163 ? 2.844 7.768 5.437 1.00 82.00 163 SER A N 1
ATOM 1195 C CA . SER A 1 163 ? 2.915 6.349 5.758 1.00 82.00 163 SER A CA 1
ATOM 1196 C C . SER A 1 163 ? 1.499 5.793 5.909 1.00 82.00 163 SER A C 1
ATOM 1198 O O . SER A 1 163 ? 0.696 6.284 6.696 1.00 82.00 163 SER A O 1
ATOM 1200 N N . ILE A 1 164 ? 1.174 4.746 5.144 1.00 87.69 164 ILE A N 1
ATOM 1201 C CA . ILE A 1 164 ? -0.182 4.167 5.137 1.00 87.69 164 ILE A CA 1
ATOM 1202 C C . ILE A 1 164 ? -0.502 3.491 6.479 1.00 87.69 164 ILE A C 1
ATOM 1204 O O . ILE A 1 164 ? -1.623 3.591 6.967 1.00 87.69 164 ILE A O 1
ATOM 1208 N N . LEU A 1 165 ? 0.478 2.830 7.102 1.00 90.12 165 LEU A N 1
ATOM 1209 C CA . LEU A 1 165 ? 0.271 2.098 8.354 1.00 90.12 165 LEU A CA 1
ATOM 1210 C C . LEU A 1 165 ? -0.186 3.016 9.515 1.00 90.12 165 LEU A C 1
ATOM 1212 O O . LEU A 1 165 ? -1.218 2.717 10.117 1.00 90.12 165 LEU A O 1
ATOM 1216 N N . PRO A 1 166 ? 0.462 4.167 9.783 1.00 91.50 166 PRO A N 1
ATOM 1217 C CA . PRO A 1 166 ? -0.008 5.102 10.809 1.00 91.50 166 PRO A CA 1
ATOM 1218 C C . PRO A 1 166 ? -1.325 5.797 10.458 1.00 91.50 166 PRO A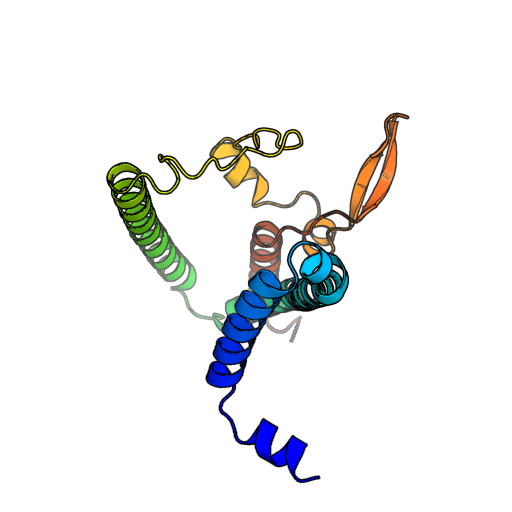 C 1
ATOM 1220 O O . PRO A 1 166 ? -2.112 6.098 11.354 1.00 91.50 166 PRO A O 1
ATOM 1223 N N . VAL A 1 167 ? -1.607 6.005 9.163 1.00 92.00 167 VAL A N 1
ATOM 1224 C CA . VAL A 1 167 ? -2.919 6.493 8.703 1.00 92.00 167 VAL A CA 1
ATOM 1225 C C . VAL A 1 167 ? -4.024 5.514 9.089 1.00 92.00 167 VAL A C 1
ATOM 1227 O O . VAL A 1 167 ? -5.034 5.944 9.639 1.00 92.00 167 VAL A O 1
ATOM 1230 N N . ILE A 1 168 ? -3.827 4.211 8.861 1.00 92.44 168 ILE A N 1
ATOM 1231 C CA . ILE A 1 168 ? -4.788 3.171 9.258 1.00 92.44 168 ILE A CA 1
ATOM 1232 C C . ILE A 1 168 ? -4.986 3.177 10.777 1.00 92.44 168 ILE A C 1
ATOM 1234 O O . ILE A 1 168 ? -6.122 3.111 11.240 1.00 92.44 168 ILE A O 1
ATOM 1238 N N . PHE A 1 169 ? -3.905 3.282 11.555 1.00 92.19 169 PHE A N 1
ATOM 1239 C CA . PHE A 1 169 ? -3.993 3.296 13.016 1.00 92.19 169 PHE A CA 1
ATOM 1240 C C . PHE A 1 169 ? -4.789 4.501 13.537 1.00 92.19 169 PHE A C 1
ATOM 1242 O O . PHE A 1 169 ? -5.722 4.339 14.326 1.00 92.19 169 PHE A O 1
ATOM 1249 N N . PHE A 1 170 ? -4.471 5.707 13.058 1.00 93.12 170 PHE A N 1
ATOM 1250 C CA . PHE A 1 170 ? -5.173 6.927 13.454 1.00 93.12 170 PHE A CA 1
ATOM 1251 C C . PHE A 1 170 ? -6.635 6.945 12.986 1.00 93.12 170 PHE A C 1
ATOM 1253 O O . PHE A 1 170 ? -7.525 7.234 13.785 1.00 93.12 170 PHE A O 1
ATOM 1260 N N . ALA A 1 171 ? -6.901 6.574 11.727 1.00 93.38 171 ALA A N 1
ATOM 1261 C CA . ALA A 1 171 ? -8.257 6.386 11.205 1.00 93.38 171 ALA A CA 1
ATOM 1262 C C . ALA A 1 171 ? -9.043 5.384 12.059 1.00 93.38 171 ALA A C 1
ATOM 1264 O O . ALA A 1 171 ? -10.228 5.578 12.328 1.00 93.38 171 ALA A O 1
ATOM 1265 N N . GLY A 1 172 ? -8.356 4.341 12.528 1.00 91.56 172 GLY A N 1
ATOM 1266 C CA . GLY A 1 172 ? -8.913 3.324 13.398 1.00 91.56 172 GLY A CA 1
ATOM 1267 C C . GLY A 1 172 ? -9.405 3.868 14.734 1.00 91.56 172 GLY A C 1
ATOM 1268 O O . GLY A 1 172 ? -10.558 3.660 15.117 1.00 91.56 172 GLY A O 1
ATOM 1269 N N . LEU A 1 173 ? -8.536 4.612 15.419 1.00 91.06 173 LEU A N 1
ATOM 1270 C CA . LEU A 1 173 ? -8.871 5.287 16.671 1.00 91.06 173 LEU A CA 1
ATOM 1271 C C . LEU A 1 173 ? -10.006 6.297 16.488 1.00 91.06 173 LEU A C 1
ATOM 1273 O O . LEU A 1 173 ? -10.914 6.350 17.318 1.00 91.06 173 LEU A O 1
ATOM 1277 N N . LEU A 1 174 ? -9.977 7.066 15.397 1.00 91.62 174 LEU A N 1
ATOM 1278 C CA . LEU A 1 174 ? -11.008 8.054 15.096 1.00 91.62 174 LEU A CA 1
ATOM 1279 C C . LEU A 1 174 ? -12.369 7.391 14.845 1.00 91.62 174 LEU A C 1
ATOM 1281 O O . LEU A 1 174 ? -13.358 7.804 15.444 1.00 91.62 174 LEU A O 1
ATOM 1285 N N . GLY A 1 175 ? -12.418 6.324 14.042 1.00 89.25 175 GLY A N 1
ATOM 1286 C CA . GLY A 1 175 ? -13.643 5.552 13.814 1.00 89.25 175 GLY A CA 1
ATOM 1287 C C . GLY A 1 175 ? -14.208 4.962 15.109 1.00 89.25 175 GLY A C 1
ATOM 1288 O O . GLY A 1 175 ? -15.404 5.063 15.375 1.00 89.25 175 GLY A O 1
ATOM 1289 N N . PHE A 1 176 ? -13.349 4.424 15.980 1.00 87.00 176 PHE A N 1
ATOM 1290 C CA . PHE A 1 176 ? -13.778 3.921 17.288 1.00 87.00 176 PHE A CA 1
ATOM 1291 C C . PHE A 1 176 ? -14.313 5.035 18.204 1.00 87.00 176 PHE A C 1
ATOM 1293 O O . PHE A 1 176 ? -15.312 4.846 18.902 1.00 87.00 176 PHE A O 1
ATOM 1300 N N . ALA A 1 177 ? -13.681 6.212 18.194 1.00 88.25 177 ALA A N 1
ATOM 1301 C CA . ALA A 1 177 ? -14.161 7.372 18.939 1.00 88.25 177 ALA A CA 1
ATOM 1302 C C . ALA A 1 177 ? -15.541 7.831 18.441 1.00 88.25 177 ALA A C 1
ATOM 1304 O O . ALA A 1 177 ? -16.424 8.064 19.266 1.00 88.25 177 ALA A O 1
ATOM 1305 N N . MET A 1 178 ? -15.757 7.884 17.120 1.00 87.00 178 MET A N 1
ATOM 1306 C CA . MET A 1 178 ? -17.060 8.208 16.521 1.00 87.00 178 MET A CA 1
ATOM 1307 C C . MET A 1 178 ? -18.147 7.222 16.964 1.00 87.00 178 MET A C 1
ATOM 1309 O O . MET A 1 178 ? -19.215 7.637 17.404 1.00 87.00 178 MET A O 1
ATOM 1313 N N . VAL A 1 179 ? -17.844 5.920 16.953 1.00 83.69 179 VAL A N 1
ATOM 1314 C CA . VAL A 1 179 ? -18.742 4.862 17.446 1.00 83.69 179 VAL A CA 1
ATOM 1315 C C . VAL A 1 179 ? -19.142 5.075 18.907 1.00 83.69 179 VAL A C 1
ATOM 1317 O O . VAL A 1 179 ? -20.294 4.839 19.267 1.00 83.69 179 VAL A O 1
ATOM 1320 N N . LYS A 1 180 ? -18.207 5.524 19.750 1.00 80.25 180 LYS A N 1
ATOM 1321 C CA . LYS A 1 180 ? -18.445 5.761 21.180 1.00 80.25 180 LYS A CA 1
ATOM 1322 C C . LYS A 1 180 ? -19.214 7.060 21.458 1.00 80.25 180 LYS A C 1
ATOM 1324 O O . LYS A 1 180 ? -19.914 7.137 22.464 1.00 80.25 180 LYS A O 1
ATOM 1329 N N . LEU A 1 181 ? -19.078 8.069 20.597 1.00 82.50 181 LEU A N 1
ATOM 1330 C CA . LEU A 1 181 ? -19.780 9.354 20.700 1.00 82.50 181 LEU A CA 1
ATOM 1331 C C . LEU A 1 181 ? -21.269 9.267 20.304 1.00 82.50 181 LEU A C 1
ATOM 1333 O O . LEU A 1 181 ? -22.043 10.141 20.699 1.00 82.50 181 LEU A O 1
ATOM 1337 N N . GLY A 1 182 ? -21.681 8.203 19.605 1.00 73.62 182 GLY A N 1
ATOM 1338 C CA . GLY A 1 182 ? -23.088 7.904 19.314 1.00 73.62 182 GLY A CA 1
ATOM 1339 C C . GLY A 1 182 ? -23.787 8.998 18.495 1.00 73.62 182 GLY A C 1
ATOM 1340 O O . GLY A 1 182 ? -23.187 9.593 17.604 1.00 73.62 182 GLY A O 1
ATOM 1341 N N . GLU A 1 183 ? -25.050 9.293 18.822 1.00 63.25 183 GLU A N 1
ATOM 1342 C CA . GLU A 1 183 ? -25.927 10.240 18.099 1.00 63.25 183 GLU A CA 1
ATOM 1343 C C . GLU A 1 183 ? -25.458 11.708 18.102 1.00 63.25 183 GLU A C 1
ATOM 1345 O O . GLU A 1 183 ? -26.065 12.546 17.450 1.00 63.25 183 GLU A O 1
ATOM 1350 N N . ARG A 1 184 ? -24.378 12.063 18.812 1.00 59.16 184 ARG A N 1
ATOM 1351 C CA . ARG A 1 184 ? -23.874 13.450 18.844 1.00 59.16 184 ARG A CA 1
ATOM 1352 C C . ARG A 1 184 ? -23.052 13.851 17.609 1.00 59.16 184 ARG A C 1
ATOM 1354 O O . ARG A 1 184 ? -22.622 14.998 17.536 1.00 59.16 184 ARG A O 1
ATOM 1361 N N . VAL A 1 185 ? -22.781 12.915 16.695 1.00 58.06 185 VAL A N 1
ATOM 1362 C CA . VAL A 1 185 ? -21.900 13.103 15.520 1.00 58.06 185 VAL A CA 1
ATOM 1363 C C . VAL A 1 185 ? -22.562 12.646 14.202 1.00 58.06 185 VAL A C 1
ATOM 1365 O O . VAL A 1 185 ? -21.974 12.845 13.141 1.00 58.06 185 VAL A O 1
ATOM 1368 N N . ALA A 1 186 ? -23.754 12.039 14.258 1.00 46.88 186 ALA A N 1
ATOM 1369 C CA . ALA A 1 186 ? -24.551 11.652 13.085 1.00 46.88 186 ALA A CA 1
ATOM 1370 C C . ALA A 1 186 ? -25.431 12.818 12.613 1.00 46.88 186 ALA A C 1
ATOM 1372 O O . ALA A 1 186 ? -25.591 12.957 11.380 1.00 46.88 186 ALA A O 1
#

InterPro domains:
  IPR001991 Sodium:dicarboxylate symporter [PF00375] (12-184)
  IPR001991 Sodium:dicarboxylate symporter [PTHR42865] (3-181)
  IPR036458 Sodium:dicarboxylate symporter superfamily [G3DSA:1.10.3860.10] (2-186)
  IPR036458 Sodium:dicarboxylate symporter superfamily [SSF118215] (12-182)

Secondary structure (DSSP, 8-state):
-HHHHHHHHS-HHHHHHHHHHHHHHHHHHHTHHHHHHHHHHHHHHHHHHHHHHHHHHHHHHHHHHHHTTT-TTHHHHHHHHHHHHHHHHHHHHHHHHHHHHHH-TT-SSS--PPPTT-PPPP---HHHHHHTTS-S-HHHHHH-EEEEEPTTS-EEEEE-PPPHHHHHHHHHHHHHHHHHHGGG--